Protein AF-A0A8H7ZK51-F1 (afdb_monomer_lite)

Secondary structure (DSSP, 8-state):
-------------------------TT-----HHHHHHHHHHHH---HHHHHHHHHHHHHHHHHHHHHHHHTPPPHHHHHHHHHHHHHHHHHHHHHHHHHHHHHHHHHHHHHHHHHHHHHHHHHHHHHHHHHHHHHHHHHHHHHHHHHHHHHHHHHHHHHHHHHHHHHHHHHHHHHHHHHHHHHHHHHHHHHHHHHHHHHHHHHHH-

Sequence (207 aa):
MNIIARHHPDLSFQKLPLFTPVRCISSITKFDTRKFVQTLEEKGGFDTKQAEAAVTVVNGAINDGIYSITNNLVTKETLSSIAYQQKVDFAKLKGELQTMDKSEFTTLKKEQEKLRTDLTNLKNRLKEEITKNQASVRLDLNLEKGRIREESSINELKIEDTFSRIDEEVANMQSQIKSVKTQVLQWLMGVSTGTLAVLLAVGRFLY

Radius of gyration: 69.4 Å; chains: 1; bounding box: 107×48×205 Å

Foldseek 3Di:
DDDDPPPDPDPPVPPPPDPPPDDPVPPLPPDDLVVQLVCCVPPVVDDSVRSNVVSVVVVVVSVVVVCVVVVPDDDPVNVVVVVVVVVVVVVVVVVVVVVVVVVVVVVVVVVVVVVVVVVVVVVVVVVVVVVVVVVVVVVVVVVVVVVVVVVVVVVVVVVVVVVVVVVVVVVVVVVVVVVVVVVVVVVVVVVVVVVVVVVVVVVVVVD

InterPro domains:
  IPR024461 Coiled-coil domain-containing protein 90-like [PF07798] (31-205)
  IPR024461 Coiled-coil domain-containing protein 90-like [PTHR14360] (30-205)

Structure (mmCIF, N/CA/C/O backbone):
data_AF-A0A8H7ZK51-F1
#
_entry.id   AF-A0A8H7ZK51-F1
#
loop_
_atom_site.group_PDB
_atom_site.id
_atom_site.type_symbol
_atom_site.label_atom_id
_atom_site.label_alt_id
_atom_site.label_comp_id
_atom_site.label_asym_id
_atom_site.label_entity_id
_atom_site.label_seq_id
_atom_site.pdbx_PDB_ins_code
_atom_site.Cartn_x
_atom_site.Cartn_y
_atom_site.Cartn_z
_atom_site.occupancy
_atom_site.B_iso_or_equiv
_atom_site.auth_seq_id
_atom_site.auth_comp_id
_atom_site.auth_asym_id
_atom_site.auth_atom_id
_atom_site.pdbx_PDB_model_num
ATOM 1 N N . MET A 1 1 ? -8.881 -20.873 8.798 1.00 40.12 1 MET A N 1
ATOM 2 C CA . MET A 1 1 ? -8.206 -20.507 10.061 1.00 40.12 1 MET A CA 1
ATOM 3 C C . MET A 1 1 ? -9.276 -20.504 11.135 1.00 40.12 1 MET A C 1
ATOM 5 O O . MET A 1 1 ? -10.180 -19.682 11.090 1.00 40.12 1 MET A O 1
ATOM 9 N N . ASN A 1 2 ? -9.280 -21.567 11.933 1.00 35.94 2 ASN A N 1
ATOM 10 C CA . ASN A 1 2 ? -10.397 -22.006 12.762 1.00 35.94 2 ASN A CA 1
ATOM 11 C C . ASN A 1 2 ? -10.462 -21.131 14.023 1.00 35.94 2 ASN A C 1
ATOM 13 O O . ASN A 1 2 ? -9.542 -21.185 14.839 1.00 35.94 2 ASN A O 1
ATOM 17 N N . ILE A 1 3 ? -11.494 -20.293 14.166 1.00 45.06 3 ILE A N 1
ATOM 18 C CA . ILE A 1 3 ? -11.710 -19.553 15.412 1.00 45.06 3 ILE A CA 1
ATOM 19 C C . ILE A 1 3 ? -12.322 -20.534 16.401 1.00 45.06 3 ILE A C 1
ATOM 21 O O . ILE A 1 3 ? -13.461 -20.970 16.262 1.00 45.06 3 ILE A O 1
ATOM 25 N N . ILE A 1 4 ? -11.496 -20.910 17.369 1.00 45.38 4 ILE A N 1
ATOM 26 C CA . ILE A 1 4 ? -11.828 -21.754 18.504 1.00 45.38 4 ILE A CA 1
ATOM 27 C C . ILE A 1 4 ? -13.038 -21.134 19.207 1.00 45.38 4 IL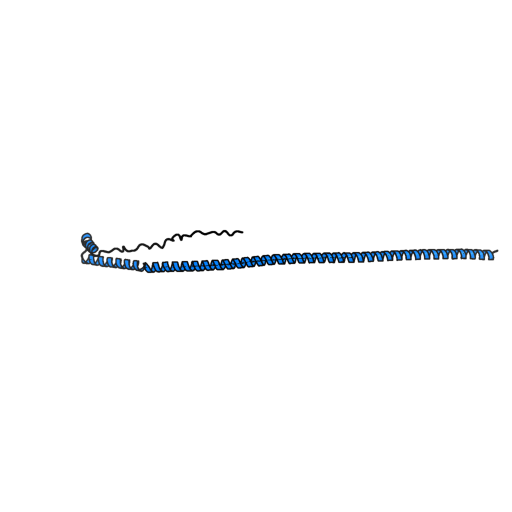E A C 1
ATOM 29 O O . ILE A 1 4 ? -12.931 -20.091 19.852 1.00 45.38 4 ILE A O 1
ATOM 33 N N . ALA A 1 5 ? -14.185 -21.800 19.090 1.00 48.03 5 ALA A N 1
ATOM 34 C CA . ALA A 1 5 ? -15.321 -21.624 19.974 1.00 48.03 5 ALA A CA 1
ATOM 35 C C . ALA A 1 5 ? -14.890 -22.053 21.384 1.00 48.03 5 ALA A C 1
ATOM 37 O O . ALA A 1 5 ? -15.051 -23.207 21.778 1.00 48.03 5 ALA A O 1
ATOM 38 N N . ARG A 1 6 ? -14.287 -21.136 22.151 1.00 42.06 6 ARG A N 1
ATOM 39 C CA . ARG A 1 6 ? -14.169 -21.319 23.597 1.00 42.06 6 ARG A CA 1
ATOM 40 C C . ARG A 1 6 ? -15.538 -21.067 24.198 1.00 42.06 6 ARG A C 1
ATOM 42 O O . ARG A 1 6 ? -15.929 -19.943 24.491 1.00 42.06 6 ARG A O 1
ATOM 49 N N . HIS A 1 7 ? -16.252 -22.171 24.338 1.00 42.72 7 HIS A N 1
ATOM 50 C CA . HIS A 1 7 ? -17.254 -22.385 25.359 1.00 42.72 7 HIS A CA 1
ATOM 51 C C . HIS A 1 7 ? -16.643 -21.957 26.704 1.00 42.72 7 HIS A C 1
ATOM 53 O O . HIS A 1 7 ? -15.785 -22.650 27.251 1.00 42.72 7 HIS A O 1
ATOM 59 N N . HIS A 1 8 ? -16.985 -20.758 27.177 1.00 45.75 8 HIS A N 1
ATOM 60 C CA . HIS A 1 8 ? -16.643 -20.348 28.531 1.00 45.75 8 HIS A CA 1
ATOM 61 C C . HIS A 1 8 ? -17.663 -21.004 29.468 1.00 45.75 8 HIS A C 1
ATOM 63 O O . HIS A 1 8 ? -18.860 -20.772 29.291 1.00 45.75 8 HIS A O 1
ATOM 69 N N . PRO A 1 9 ? -17.207 -21.857 30.401 1.00 44.06 9 PRO A N 1
ATOM 70 C CA . PRO A 1 9 ? -18.078 -22.555 31.329 1.00 44.06 9 PRO A CA 1
ATOM 71 C C . PRO A 1 9 ? -18.730 -21.542 32.263 1.00 44.06 9 PRO A C 1
ATOM 73 O O . PRO A 1 9 ? -18.176 -20.466 32.500 1.00 44.06 9 PRO A O 1
ATOM 76 N N . ASP A 1 10 ? -19.900 -21.910 32.779 1.00 42.53 10 ASP A N 1
ATOM 77 C CA . ASP A 1 10 ? -20.644 -21.199 33.806 1.00 42.53 10 ASP A CA 1
ATOM 78 C C . ASP A 1 10 ? -19.710 -20.544 34.831 1.00 42.53 10 ASP A C 1
ATOM 80 O O . ASP A 1 10 ? -19.196 -21.185 35.754 1.00 42.53 10 ASP A O 1
ATOM 84 N N . LEU A 1 11 ? -19.524 -19.227 34.683 1.00 44.44 11 LEU A N 1
ATOM 85 C CA . LEU A 1 11 ? -19.094 -18.341 35.756 1.00 44.44 11 LEU A CA 1
ATOM 86 C C . LEU A 1 11 ? -20.250 -18.306 36.751 1.00 44.44 11 LEU A C 1
ATOM 88 O O . LEU A 1 11 ? -21.033 -17.358 36.825 1.00 44.44 11 LEU A O 1
ATOM 92 N N . SER A 1 12 ? -20.368 -19.414 37.479 1.00 39.84 12 SER A N 1
ATOM 93 C CA . SER A 1 12 ? -20.961 -19.485 38.794 1.00 39.84 12 SER A CA 1
ATOM 94 C C . SER A 1 12 ? -20.442 -18.262 39.525 1.00 39.84 12 SER A C 1
ATOM 96 O O . SER A 1 12 ? -19.262 -18.166 39.857 1.00 39.84 12 SER A O 1
ATOM 98 N N . PHE A 1 13 ? -21.321 -17.265 39.649 1.00 46.78 13 PHE A N 1
ATOM 99 C CA . PHE A 1 13 ? -21.094 -16.080 40.447 1.00 46.78 13 PHE A CA 1
ATOM 100 C C . PHE A 1 13 ? -20.769 -16.594 41.839 1.00 46.78 13 PHE A C 1
ATOM 102 O O . PHE A 1 13 ? -21.664 -16.917 42.624 1.00 46.78 13 PHE A O 1
ATOM 109 N N . GLN A 1 14 ? -19.473 -16.750 42.103 1.00 46.34 14 GLN A N 1
ATOM 110 C CA . GLN A 1 14 ? -18.946 -16.985 43.421 1.00 46.34 14 GLN A CA 1
ATOM 111 C C . GLN A 1 14 ? -19.553 -15.873 44.243 1.00 46.34 14 GLN A C 1
ATOM 113 O O . GLN A 1 14 ? -19.324 -14.701 43.945 1.00 46.34 14 GLN A O 1
ATOM 118 N N . LYS A 1 15 ? -20.467 -16.262 45.139 1.00 46.09 15 LYS A N 1
ATOM 119 C CA . LYS A 1 15 ? -21.254 -15.352 45.956 1.00 46.09 15 LYS A CA 1
ATOM 120 C C . LYS A 1 15 ? -20.255 -14.399 46.598 1.00 46.09 15 LYS A C 1
ATOM 122 O O . LYS A 1 15 ? -19.594 -14.775 47.563 1.00 46.09 15 LYS A O 1
ATOM 127 N N . LEU A 1 16 ? -20.107 -13.206 46.015 1.00 42.88 16 LEU A N 1
ATOM 128 C CA . LEU A 1 16 ? -19.402 -12.100 46.641 1.00 42.88 16 LEU A CA 1
ATOM 129 C C . LEU A 1 16 ? -20.016 -12.027 48.037 1.00 42.88 16 LEU A C 1
ATOM 131 O O . LEU A 1 16 ? -21.250 -12.114 48.109 1.00 42.88 16 LEU A O 1
ATOM 135 N N . PRO A 1 17 ? -19.222 -11.984 49.120 1.00 44.62 17 PRO A N 1
ATOM 136 C CA . PRO A 1 17 ? -19.774 -12.032 50.460 1.00 44.62 17 PRO A CA 1
ATOM 137 C C . PRO A 1 17 ? -20.791 -10.903 50.551 1.00 44.62 17 PRO A C 1
ATOM 139 O O . PRO A 1 17 ? -20.442 -9.724 50.498 1.00 44.62 17 PRO A O 1
ATOM 142 N N . LEU A 1 18 ? -22.070 -11.289 50.566 1.00 50.81 18 LEU A N 1
ATOM 143 C CA . LEU A 1 18 ? -23.167 -10.366 50.752 1.00 50.81 18 LEU A CA 1
ATOM 144 C C . LEU A 1 18 ? -22.837 -9.686 52.066 1.00 50.81 18 LEU A C 1
ATOM 146 O O . LEU A 1 18 ? -22.650 -10.395 53.055 1.00 50.81 18 LEU A O 1
ATOM 150 N N . PHE A 1 19 ? -22.684 -8.365 52.016 1.00 50.50 19 PHE A N 1
ATOM 151 C CA . PHE A 1 19 ? -22.398 -7.491 53.142 1.00 50.50 19 PHE A CA 1
ATOM 152 C C . PHE A 1 19 ? -23.035 -8.076 54.405 1.00 50.50 19 PHE A C 1
ATOM 154 O O . PHE A 1 19 ? -24.259 -8.063 54.557 1.00 50.50 19 PHE A O 1
ATOM 161 N N . THR A 1 20 ? -22.224 -8.742 55.232 1.00 43.88 20 THR A N 1
ATOM 162 C CA . THR A 1 20 ? -22.751 -9.471 56.382 1.00 43.88 20 THR A CA 1
ATOM 163 C C . THR A 1 20 ? -23.369 -8.421 57.285 1.00 43.88 20 THR A C 1
ATOM 165 O O . THR A 1 20 ? -22.658 -7.470 57.623 1.00 43.88 20 THR A O 1
ATOM 168 N N . PRO A 1 21 ? -24.656 -8.530 57.657 1.00 49.03 21 PRO A N 1
ATOM 169 C CA . PRO A 1 21 ? -25.260 -7.542 58.528 1.00 49.03 21 PRO A CA 1
ATOM 170 C C . PRO A 1 21 ? -24.431 -7.499 59.809 1.00 49.03 21 PRO A C 1
ATOM 172 O O . PRO A 1 21 ? -24.311 -8.498 60.522 1.00 49.03 21 PRO A O 1
ATOM 175 N N . VAL A 1 22 ? -23.807 -6.345 60.054 1.00 49.78 22 VAL A N 1
ATOM 176 C CA . VAL A 1 22 ? -23.143 -6.047 61.319 1.00 49.78 22 VAL A CA 1
ATOM 177 C C . VAL A 1 22 ? -24.162 -6.348 62.416 1.00 49.78 22 VAL A C 1
ATOM 179 O O . VAL A 1 22 ? -25.332 -5.980 62.306 1.00 49.78 22 VAL A O 1
ATOM 182 N N . ARG A 1 23 ? -23.721 -7.142 63.396 1.00 48.19 23 ARG A N 1
ATOM 183 C CA . ARG A 1 23 ? -24.521 -7.761 64.463 1.00 48.19 23 ARG A CA 1
ATOM 184 C C . ARG A 1 23 ? -25.675 -6.859 64.907 1.00 48.19 23 ARG A C 1
ATOM 186 O O . ARG A 1 23 ? -25.458 -5.705 65.263 1.00 48.19 23 ARG A O 1
ATOM 193 N N . CYS A 1 24 ? -26.890 -7.410 64.938 1.00 47.00 24 CYS A N 1
ATOM 194 C CA . CYS A 1 24 ? -28.026 -6.742 65.563 1.00 47.00 24 CYS A CA 1
ATOM 195 C C . CYS A 1 24 ? -27.671 -6.392 67.012 1.00 47.00 24 CYS A C 1
ATOM 197 O O . CYS A 1 24 ? -27.371 -7.273 67.817 1.00 47.00 24 CYS A O 1
ATOM 199 N N . ILE A 1 25 ? -27.789 -5.110 67.350 1.00 53.53 25 ILE A N 1
ATOM 200 C CA . ILE A 1 25 ? -27.741 -4.576 68.715 1.00 53.53 25 ILE A CA 1
ATOM 201 C C . ILE A 1 25 ? -29.058 -4.929 69.449 1.00 53.53 25 ILE A C 1
ATOM 203 O O . ILE A 1 25 ? -29.650 -4.157 70.187 1.00 53.53 25 ILE A O 1
ATOM 207 N N . SER A 1 26 ? -29.572 -6.145 69.262 1.00 52.16 26 SER A N 1
ATOM 208 C CA . SER A 1 26 ? -30.748 -6.647 69.984 1.00 52.16 26 SER A CA 1
ATOM 209 C C . SER A 1 26 ? -30.444 -6.965 71.455 1.00 52.16 26 SER A C 1
ATOM 211 O O . SER A 1 26 ? -31.319 -7.422 72.180 1.00 52.16 26 SER A O 1
ATOM 213 N N . SER A 1 27 ? -29.209 -6.710 71.898 1.00 52.72 27 SER A N 1
ATOM 214 C CA . SER A 1 27 ? -28.760 -6.788 73.287 1.00 52.72 27 SER A CA 1
ATOM 215 C C . SER A 1 27 ? -28.369 -5.408 73.833 1.00 52.72 27 SER A C 1
ATOM 217 O O . SER A 1 27 ? -27.449 -5.309 74.645 1.00 52.72 27 SER A O 1
ATOM 219 N N . ILE A 1 28 ? -29.032 -4.324 73.411 1.00 57.72 28 ILE A N 1
ATOM 220 C CA . ILE A 1 28 ? -29.055 -3.132 74.265 1.00 57.72 28 ILE A CA 1
ATOM 221 C C . ILE A 1 28 ? -29.760 -3.555 75.555 1.00 57.72 28 ILE A C 1
ATOM 223 O O . ILE A 1 28 ? -30.922 -3.958 75.587 1.00 57.72 28 ILE A O 1
ATOM 227 N N . THR A 1 29 ? -28.935 -3.645 76.582 1.00 59.31 29 THR A N 1
ATOM 228 C CA . THR A 1 29 ? -29.172 -4.265 77.873 1.00 59.31 29 THR A CA 1
ATOM 229 C C . THR A 1 29 ? -30.461 -3.740 78.492 1.00 59.31 29 THR A C 1
ATOM 231 O O . THR A 1 29 ? -30.586 -2.536 78.702 1.00 59.31 29 THR A O 1
ATOM 234 N N . LYS A 1 30 ? -31.408 -4.627 78.823 1.00 65.94 30 LYS A N 1
ATOM 235 C CA . LYS A 1 30 ? -32.529 -4.275 79.705 1.00 65.94 30 LYS A CA 1
ATOM 236 C C . LYS A 1 30 ? -31.943 -3.836 81.048 1.00 65.94 30 LYS A C 1
ATOM 238 O O . LYS A 1 30 ? -31.527 -4.681 81.838 1.00 65.94 30 LYS A O 1
ATOM 243 N N . PHE A 1 31 ? -31.851 -2.528 81.266 1.00 79.06 31 PHE A N 1
ATOM 244 C CA . PHE A 1 31 ? -31.351 -1.960 82.509 1.00 79.06 31 PHE A CA 1
ATOM 245 C C . PHE A 1 31 ? -32.449 -2.066 83.572 1.00 79.06 31 PHE A C 1
ATOM 247 O O . PHE A 1 31 ? -33.503 -1.445 83.455 1.00 79.06 31 PHE A O 1
ATOM 254 N N . ASP A 1 32 ? -32.235 -2.914 84.578 1.00 82.12 32 ASP A N 1
ATOM 255 C CA . ASP A 1 32 ? -33.187 -3.127 85.671 1.00 82.12 32 ASP A CA 1
ATOM 256 C C . ASP A 1 32 ? -32.973 -2.061 86.754 1.00 82.12 32 ASP A C 1
ATOM 258 O O . ASP A 1 32 ? -32.172 -2.222 87.679 1.00 82.12 32 ASP A O 1
ATOM 262 N N . THR A 1 33 ? -33.707 -0.957 86.611 1.00 84.12 33 THR A N 1
ATOM 263 C CA . THR A 1 33 ? -33.742 0.192 87.527 1.00 84.12 33 THR A CA 1
ATOM 264 C C . THR A 1 33 ? -33.958 -0.241 88.981 1.00 84.12 33 THR A C 1
ATOM 266 O O . THR A 1 33 ? -33.329 0.307 89.881 1.00 84.12 33 THR A O 1
ATOM 269 N N . ARG A 1 34 ? -34.796 -1.259 89.229 1.00 82.94 34 ARG A N 1
ATOM 270 C CA . ARG A 1 34 ? -35.183 -1.669 90.587 1.00 82.94 34 ARG A CA 1
ATOM 271 C C . ARG A 1 34 ? -34.085 -2.467 91.279 1.00 82.94 34 ARG A C 1
ATOM 273 O O . ARG A 1 34 ? -33.778 -2.208 92.439 1.00 82.94 34 ARG A O 1
ATOM 280 N N . LYS A 1 35 ? -33.456 -3.405 90.565 1.00 83.19 35 LYS A N 1
ATOM 281 C CA . LYS A 1 35 ? -32.287 -4.130 91.094 1.00 83.19 35 LYS A CA 1
ATOM 282 C C . LYS A 1 35 ? -31.096 -3.205 91.330 1.00 83.19 35 LYS A C 1
ATOM 284 O O . LYS A 1 35 ? -30.313 -3.447 92.247 1.00 83.19 35 LYS A O 1
ATOM 289 N N . PHE A 1 36 ? -30.960 -2.157 90.519 1.00 84.31 36 PHE A N 1
ATOM 290 C CA . PHE A 1 36 ? -29.891 -1.177 90.674 1.00 84.31 36 PHE A CA 1
ATOM 291 C C . PHE A 1 36 ? -30.068 -0.325 91.944 1.00 84.31 36 PHE A C 1
ATOM 293 O O . PHE A 1 36 ? -29.109 -0.200 92.702 1.00 84.31 36 PHE A O 1
ATOM 300 N N . VAL A 1 37 ? -31.292 0.147 92.241 1.00 85.44 37 VAL A N 1
ATOM 301 C CA . VAL A 1 37 ? -31.623 0.824 93.518 1.00 85.44 37 VAL A CA 1
ATOM 302 C C . VAL A 1 37 ? -31.306 -0.080 94.710 1.00 85.44 37 VAL A C 1
ATOM 304 O O . VAL A 1 37 ? -30.521 0.300 95.572 1.00 85.44 37 VAL A O 1
ATOM 307 N N . GLN A 1 38 ? -31.830 -1.310 94.706 1.00 83.88 38 GLN A N 1
ATOM 308 C CA . GLN A 1 38 ? -31.645 -2.258 95.809 1.00 83.88 38 GLN A CA 1
ATOM 309 C C . GLN A 1 38 ? -30.160 -2.552 96.079 1.00 83.88 38 GLN A C 1
ATOM 311 O O . GLN A 1 38 ? -29.728 -2.647 97.223 1.00 83.88 38 GLN A O 1
ATOM 316 N N . THR A 1 39 ? -29.347 -2.646 95.023 1.00 84.69 39 THR A N 1
ATOM 317 C CA . THR A 1 39 ? -27.903 -2.881 95.162 1.00 84.69 39 THR A CA 1
ATOM 318 C C . THR A 1 39 ? -27.175 -1.672 95.762 1.00 84.69 39 THR A C 1
ATOM 320 O O . THR A 1 39 ? -26.230 -1.856 96.530 1.00 84.69 39 THR A O 1
ATOM 323 N N . LEU A 1 40 ? -27.593 -0.447 95.429 1.00 84.25 40 LEU A N 1
ATOM 324 C CA . LEU A 1 40 ? -27.018 0.784 95.983 1.00 84.25 40 LEU A CA 1
ATOM 325 C C . LEU A 1 40 ? -27.371 0.954 97.466 1.00 84.25 40 LEU A C 1
ATOM 327 O O . LEU A 1 40 ? -26.501 1.319 98.254 1.00 84.25 40 LEU A O 1
ATOM 331 N N . GLU A 1 41 ? -28.600 0.624 97.853 1.00 84.31 41 GLU A N 1
ATOM 332 C CA . GLU A 1 41 ? -29.043 0.654 99.251 1.00 84.31 41 GLU A CA 1
ATOM 333 C C . GLU A 1 41 ? -28.333 -0.425 100.088 1.00 84.31 41 GLU A C 1
ATOM 335 O O . GLU A 1 41 ? -27.716 -0.115 101.106 1.00 84.31 41 GLU A O 1
ATOM 340 N N . GLU A 1 42 ? -28.339 -1.686 99.633 1.00 83.62 42 GLU A N 1
ATOM 341 C CA . GLU A 1 42 ? -27.809 -2.822 100.405 1.00 83.62 42 GLU A CA 1
ATOM 342 C C . GLU A 1 42 ? -26.276 -2.852 100.486 1.00 83.62 42 GLU A C 1
ATOM 344 O O . GLU A 1 42 ? -25.719 -3.212 101.522 1.00 83.62 42 GLU A O 1
ATOM 349 N N . LYS A 1 43 ? -25.572 -2.520 99.394 1.00 79.44 43 LYS A N 1
ATOM 350 C CA . LYS A 1 43 ? -24.101 -2.641 99.326 1.00 79.44 43 LYS A CA 1
ATOM 351 C C . LYS A 1 43 ? -23.367 -1.312 99.416 1.00 79.44 43 LYS A C 1
ATOM 353 O O . LYS A 1 43 ? -22.190 -1.303 99.766 1.00 79.44 43 LYS A O 1
ATOM 358 N N . GLY A 1 44 ? -24.023 -0.218 99.043 1.00 76.56 44 GLY A N 1
ATOM 359 C CA . GLY A 1 44 ? -23.416 1.110 98.995 1.00 76.56 44 GLY A CA 1
ATOM 360 C C . GLY A 1 44 ? -23.773 2.003 100.182 1.00 76.56 44 GLY A C 1
ATOM 361 O O . GLY A 1 44 ? -23.132 3.036 100.348 1.00 76.56 44 GLY A O 1
ATOM 362 N N . GLY A 1 45 ? -24.761 1.623 101.003 1.00 77.94 45 GLY A N 1
ATOM 363 C CA . GLY A 1 45 ? -25.202 2.415 102.157 1.00 77.94 45 GLY A CA 1
ATOM 364 C C . GLY A 1 45 ? -25.836 3.757 101.778 1.00 77.94 45 GLY A C 1
ATOM 365 O O . GLY A 1 45 ? -25.837 4.680 102.591 1.00 77.94 45 GLY A O 1
ATOM 366 N N . PHE A 1 46 ? -26.326 3.887 100.541 1.00 81.38 46 PHE A N 1
ATOM 367 C CA . PHE A 1 46 ? -26.977 5.100 100.050 1.00 81.38 46 PHE A CA 1
ATOM 368 C C . PHE A 1 46 ? -28.401 5.214 100.600 1.00 81.38 46 PHE A C 1
ATOM 370 O O . PHE A 1 46 ? -29.114 4.217 100.696 1.00 81.38 46 PHE A O 1
ATOM 377 N N . ASP A 1 47 ? -28.828 6.441 100.908 1.00 84.00 47 ASP A N 1
ATOM 378 C CA . ASP A 1 47 ? -30.229 6.726 101.235 1.00 84.00 47 ASP A CA 1
ATOM 379 C C . ASP A 1 47 ? -31.123 6.504 100.004 1.00 84.00 47 ASP A C 1
ATOM 381 O O . ASP A 1 47 ? -30.693 6.742 98.870 1.00 84.00 47 ASP A O 1
ATOM 385 N N . THR A 1 48 ? -32.381 6.107 100.208 1.00 82.38 48 THR A N 1
ATOM 386 C CA . THR A 1 48 ? -33.309 5.749 99.119 1.00 82.38 48 THR A CA 1
ATOM 387 C C . THR A 1 48 ? -33.436 6.864 98.081 1.00 82.38 48 THR A C 1
ATOM 389 O O . THR A 1 48 ? -33.389 6.615 96.877 1.00 82.38 48 THR A O 1
ATOM 392 N N . LYS A 1 49 ? -33.460 8.129 98.524 1.00 83.94 49 LYS A N 1
ATOM 393 C CA . LYS A 1 49 ? -33.509 9.290 97.621 1.00 83.94 49 LYS A CA 1
ATOM 394 C C . LYS A 1 49 ? -32.232 9.464 96.795 1.00 83.94 49 LYS A C 1
ATOM 396 O O . LYS A 1 49 ? -32.292 9.907 95.650 1.00 83.94 49 LYS A O 1
ATOM 401 N N . GLN A 1 50 ? -31.073 9.136 97.365 1.00 84.75 50 GLN A N 1
ATOM 402 C CA . GLN A 1 50 ? -29.782 9.222 96.677 1.00 84.75 50 GLN A CA 1
ATOM 403 C C . GLN A 1 50 ? -29.620 8.086 95.664 1.00 84.75 50 GLN A C 1
ATOM 405 O O . GLN A 1 50 ? -29.146 8.325 94.552 1.00 84.75 50 GLN A O 1
ATOM 410 N N . ALA A 1 51 ? -30.060 6.876 96.020 1.00 85.06 51 ALA A N 1
ATOM 411 C CA . ALA A 1 51 ? -30.078 5.732 95.118 1.00 85.06 51 ALA A CA 1
ATOM 412 C C . ALA A 1 51 ? -30.990 6.005 93.910 1.00 85.06 51 ALA A C 1
ATOM 414 O O . ALA A 1 51 ? -30.535 5.893 92.774 1.00 85.06 51 ALA A O 1
ATOM 415 N N . GLU A 1 52 ? -32.227 6.467 94.129 1.00 84.56 52 GLU A N 1
ATOM 416 C CA . GLU A 1 52 ? -33.163 6.838 93.054 1.00 84.56 52 GLU A CA 1
ATOM 417 C C . GLU A 1 52 ? -32.611 7.932 92.122 1.00 84.56 52 GLU A C 1
ATOM 419 O O . GLU A 1 52 ? -32.720 7.825 90.893 1.00 84.56 52 GLU A O 1
ATOM 424 N N . ALA A 1 53 ? -31.965 8.962 92.679 1.00 86.62 53 ALA A N 1
ATOM 425 C CA . ALA A 1 53 ? -31.343 10.025 91.892 1.00 86.62 53 ALA A CA 1
ATOM 426 C C . ALA A 1 53 ? -30.195 9.495 91.013 1.00 86.62 53 ALA A C 1
ATOM 428 O O . ALA A 1 53 ? -30.132 9.806 89.820 1.00 86.62 53 ALA A O 1
ATOM 429 N N . ALA A 1 54 ? -29.321 8.646 91.564 1.00 85.19 54 ALA A N 1
ATOM 430 C CA . ALA A 1 54 ? -28.225 8.032 90.816 1.00 85.19 54 ALA A CA 1
ATOM 431 C C . ALA A 1 54 ? -28.739 7.136 89.680 1.00 85.19 54 ALA A C 1
ATOM 433 O O . ALA A 1 54 ? -28.233 7.196 88.557 1.00 85.19 54 ALA A O 1
ATOM 434 N N . VAL A 1 55 ? -29.787 6.347 89.937 1.00 89.12 55 VAL A N 1
ATOM 435 C CA . VAL A 1 55 ? -30.403 5.495 88.911 1.00 89.12 55 VAL A CA 1
ATOM 436 C C . VAL A 1 55 ? -31.007 6.335 87.787 1.00 89.12 55 VAL A C 1
ATOM 438 O O . VAL A 1 55 ? -30.883 5.971 86.620 1.00 89.12 55 VAL A O 1
ATOM 441 N N . THR A 1 56 ? -31.621 7.472 88.116 1.00 86.44 56 THR A N 1
ATOM 442 C CA . THR A 1 56 ? -32.225 8.376 87.129 1.00 86.44 56 THR A CA 1
ATOM 443 C C . THR A 1 56 ? -31.176 8.950 86.176 1.00 86.44 56 THR A C 1
ATOM 445 O O . THR A 1 56 ? -31.373 8.925 84.961 1.00 86.44 56 THR A O 1
ATOM 448 N N . VAL A 1 57 ? -30.029 9.393 86.703 1.00 88.31 57 VAL A N 1
ATOM 449 C CA . VAL A 1 57 ? -28.914 9.917 85.892 1.00 88.31 57 VAL A CA 1
ATOM 450 C C . VAL A 1 57 ? -28.319 8.830 84.995 1.00 88.31 57 VAL A C 1
ATOM 452 O O . VAL A 1 57 ? -28.110 9.058 83.804 1.00 88.31 57 VAL A O 1
ATOM 455 N N . VAL A 1 58 ? -28.089 7.631 85.537 1.00 86.81 58 VAL A N 1
ATOM 456 C CA . VAL A 1 58 ? -27.542 6.499 84.771 1.00 86.81 58 VAL A CA 1
ATOM 457 C C . VAL A 1 58 ? -28.515 6.046 83.682 1.00 86.81 58 VAL A C 1
ATOM 459 O O . VAL A 1 58 ? -28.098 5.813 82.550 1.00 86.81 58 VAL A O 1
ATOM 462 N N . ASN A 1 59 ? -29.811 5.969 83.985 1.00 86.75 59 ASN A N 1
ATOM 463 C CA . ASN A 1 59 ? -30.832 5.630 82.999 1.00 86.75 59 ASN A CA 1
ATOM 464 C C . ASN A 1 59 ? -30.906 6.686 81.882 1.00 86.75 59 ASN A C 1
ATOM 466 O O . ASN A 1 59 ? -31.020 6.328 80.714 1.00 86.75 59 ASN A O 1
ATOM 470 N N . GLY A 1 60 ? -30.778 7.976 82.216 1.00 86.62 60 GLY A N 1
ATOM 471 C CA . GLY A 1 60 ? -30.660 9.056 81.231 1.00 86.62 60 GLY A CA 1
ATOM 472 C C . GLY A 1 60 ? -29.458 8.869 80.301 1.00 86.62 60 GLY A C 1
ATOM 473 O O . GLY A 1 60 ? -29.630 8.779 79.090 1.00 86.62 60 GLY A O 1
ATOM 474 N N . ALA A 1 61 ? -28.259 8.685 80.863 1.00 87.56 61 ALA A N 1
ATOM 475 C CA . ALA A 1 61 ? -27.032 8.486 80.086 1.00 87.56 61 ALA A CA 1
ATOM 476 C C . ALA A 1 61 ? -27.069 7.221 79.203 1.00 87.56 61 ALA A C 1
ATOM 478 O O . ALA A 1 61 ? -26.565 7.229 78.078 1.00 87.56 61 ALA A O 1
ATOM 479 N N . ILE A 1 62 ? -27.683 6.134 79.688 1.00 85.81 62 ILE A N 1
ATOM 480 C CA . ILE A 1 62 ? -27.893 4.910 78.902 1.00 85.81 62 ILE A CA 1
ATOM 481 C C . ILE A 1 62 ? -28.844 5.185 77.735 1.00 85.81 62 ILE A C 1
ATOM 483 O O . ILE A 1 62 ? -28.530 4.809 76.607 1.00 85.81 62 ILE A O 1
ATOM 487 N N . ASN A 1 63 ? -29.974 5.852 77.972 1.00 85.12 63 ASN A N 1
ATOM 488 C CA . ASN A 1 63 ? -30.937 6.169 76.916 1.00 85.12 63 ASN A CA 1
ATOM 489 C C . ASN A 1 63 ? -30.347 7.118 75.861 1.00 85.12 63 ASN A C 1
ATOM 491 O O . ASN A 1 63 ? -30.541 6.880 74.668 1.00 85.12 63 ASN A O 1
ATOM 495 N N . ASP A 1 64 ? -29.551 8.109 76.270 1.00 85.94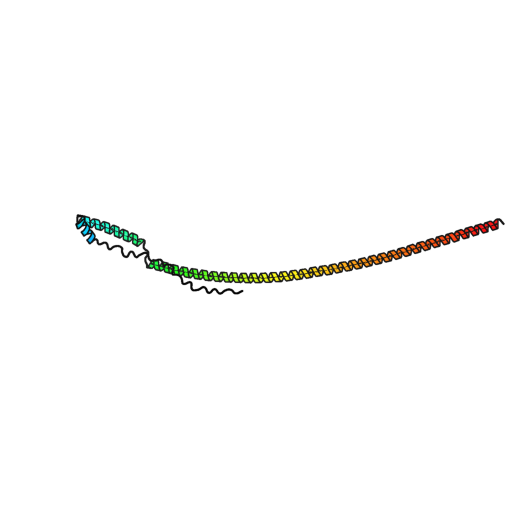 64 ASP A N 1
ATOM 496 C CA . ASP A 1 64 ? -28.829 8.999 75.352 1.00 85.94 64 ASP A CA 1
ATOM 497 C C . ASP A 1 64 ? -27.803 8.227 74.505 1.00 85.94 64 ASP A C 1
ATOM 499 O O . ASP A 1 64 ? -27.704 8.424 73.290 1.00 85.94 64 ASP A O 1
ATOM 503 N N . GLY A 1 65 ? -27.077 7.283 75.116 1.00 82.81 65 GLY A N 1
ATOM 504 C CA . GLY A 1 65 ? -26.155 6.389 74.412 1.00 82.81 65 GLY A CA 1
ATOM 505 C C . GLY A 1 65 ? -26.862 5.470 73.410 1.00 82.81 65 GLY A C 1
ATOM 506 O O . GLY A 1 65 ? -26.413 5.328 72.272 1.00 82.81 65 GLY A O 1
ATOM 507 N N . ILE A 1 66 ? -28.001 4.886 73.797 1.00 82.00 66 ILE A N 1
ATOM 508 C CA . ILE A 1 66 ? -28.852 4.063 72.924 1.00 82.00 66 ILE A CA 1
ATOM 509 C C . ILE A 1 66 ? -29.350 4.884 71.736 1.00 82.00 66 ILE A C 1
ATOM 511 O O . ILE A 1 66 ? -29.284 4.409 70.598 1.00 82.00 66 ILE A O 1
ATOM 515 N N . TYR A 1 67 ? -29.825 6.106 71.982 1.00 81.94 67 TYR A N 1
ATOM 516 C CA . TYR A 1 67 ? -30.313 6.994 70.935 1.00 81.94 67 TYR A CA 1
ATOM 517 C C . TYR A 1 67 ? -29.186 7.373 69.971 1.00 81.94 67 TYR A C 1
ATOM 519 O O . TYR A 1 67 ? -29.343 7.209 68.766 1.00 81.94 67 TYR A O 1
ATOM 527 N N . SER A 1 68 ? -28.014 7.760 70.484 1.00 83.19 68 SER A N 1
ATOM 528 C CA . SER A 1 68 ? -26.830 8.093 69.678 1.00 83.19 68 SER A CA 1
ATOM 529 C C . SER A 1 68 ? -26.362 6.931 68.789 1.00 83.19 68 SER A C 1
ATOM 531 O O . SER A 1 68 ? -26.082 7.118 67.602 1.00 83.19 68 SER A O 1
ATOM 533 N N . ILE A 1 69 ? -26.341 5.704 69.322 1.00 78.62 69 ILE A N 1
ATOM 534 C CA . ILE A 1 69 ? -25.990 4.507 68.545 1.00 78.62 69 ILE A CA 1
ATOM 535 C C . ILE A 1 69 ? -27.060 4.230 67.489 1.00 78.62 69 ILE A C 1
ATOM 537 O O . ILE A 1 69 ? -26.729 4.031 66.324 1.00 78.62 69 ILE A O 1
ATOM 541 N N . THR A 1 70 ? -28.338 4.255 67.873 1.00 77.75 70 THR A N 1
ATOM 542 C CA . THR A 1 70 ? -29.457 3.942 66.972 1.00 77.75 70 THR A CA 1
ATOM 543 C C . THR A 1 70 ? -29.588 4.959 65.840 1.00 77.75 70 THR A C 1
ATOM 545 O O . THR A 1 70 ? -29.902 4.570 64.720 1.00 77.75 70 THR A O 1
ATOM 548 N N . ASN A 1 71 ? -29.266 6.231 66.084 1.00 77.19 71 ASN A N 1
ATOM 549 C CA . ASN A 1 71 ? -29.311 7.289 65.072 1.00 77.19 71 ASN A CA 1
ATOM 550 C C . ASN A 1 71 ? -28.274 7.094 63.948 1.00 77.19 71 ASN A C 1
ATOM 552 O O . ASN A 1 71 ? -28.444 7.613 62.850 1.00 77.19 71 ASN A O 1
ATOM 556 N N . ASN A 1 72 ? -27.212 6.322 64.207 1.00 73.81 72 ASN A N 1
ATOM 557 C CA . ASN A 1 72 ? -26.207 5.940 63.211 1.00 73.81 72 ASN A CA 1
ATOM 558 C C . ASN A 1 72 ? -26.494 4.572 62.561 1.00 73.81 72 ASN A C 1
ATOM 560 O O . ASN A 1 72 ? -25.740 4.132 61.690 1.00 73.81 72 ASN A O 1
ATOM 564 N N . LEU A 1 73 ? -27.561 3.875 62.972 1.00 76.50 73 LEU A N 1
ATOM 565 C CA . LEU A 1 73 ? -27.946 2.595 62.386 1.00 76.50 73 LEU A CA 1
ATOM 566 C C . LEU A 1 73 ? -28.878 2.800 61.194 1.00 76.50 73 LEU A C 1
ATOM 568 O O . LEU A 1 73 ? -29.896 3.481 61.255 1.00 76.50 73 LEU A O 1
ATOM 572 N N . VAL A 1 74 ? -28.547 2.114 60.110 1.00 74.44 74 VAL A N 1
ATOM 573 C CA . VAL A 1 74 ? -29.401 1.970 58.933 1.00 74.44 74 VAL A CA 1
ATOM 574 C C . VAL A 1 74 ? -30.421 0.862 59.194 1.00 74.44 74 VAL A C 1
ATOM 576 O O . VAL A 1 74 ? -30.080 -0.219 59.686 1.00 74.44 74 VAL A O 1
ATOM 579 N N . THR A 1 75 ? -31.689 1.116 58.864 1.00 79.19 75 THR A N 1
ATOM 580 C CA . THR A 1 75 ? -32.744 0.105 58.994 1.00 79.19 75 THR A CA 1
ATOM 581 C C . THR A 1 75 ? -32.486 -1.056 58.030 1.00 79.19 75 THR A C 1
ATOM 583 O O . THR A 1 75 ? -31.950 -0.889 56.935 1.00 79.19 75 THR A O 1
ATOM 586 N N . LYS A 1 76 ? -32.898 -2.275 58.396 1.00 80.50 76 LYS A N 1
ATOM 587 C CA . LYS A 1 76 ? -32.745 -3.437 57.498 1.00 80.50 76 LYS A CA 1
ATOM 588 C C . LYS A 1 76 ? -33.436 -3.235 56.146 1.00 80.50 76 LYS A C 1
ATOM 590 O O . LYS A 1 76 ? -32.960 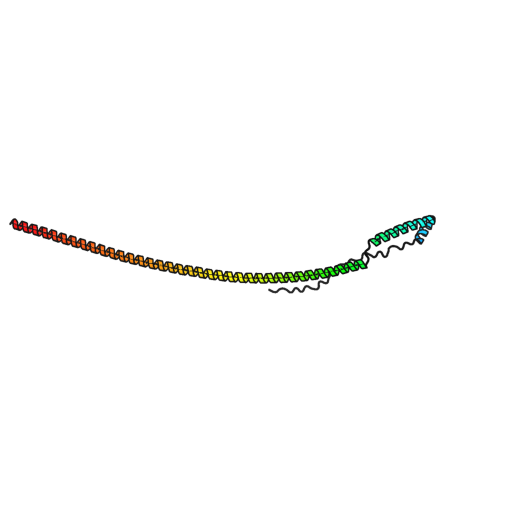-3.749 55.136 1.00 80.50 76 LYS A O 1
ATOM 595 N N . GLU A 1 77 ? -34.535 -2.490 56.132 1.00 82.94 77 GLU A N 1
ATOM 596 C CA . GLU A 1 77 ? -35.282 -2.140 54.927 1.00 82.94 77 GLU A CA 1
ATOM 597 C C . GLU A 1 77 ? -34.471 -1.237 53.990 1.00 82.94 77 GLU A C 1
ATOM 599 O O . GLU A 1 77 ? -34.300 -1.574 52.821 1.00 82.94 77 GLU A O 1
ATOM 604 N N . THR A 1 78 ? -33.889 -0.151 54.510 1.00 81.19 78 THR A N 1
ATOM 605 C CA . THR A 1 78 ? -33.055 0.770 53.716 1.00 81.19 78 THR A CA 1
ATOM 606 C C . THR A 1 78 ? -31.807 0.074 53.174 1.00 81.19 78 THR A C 1
ATOM 608 O O . THR A 1 78 ? -31.504 0.209 51.988 1.00 81.19 78 THR A O 1
ATOM 611 N N . LEU A 1 79 ? -31.147 -0.769 53.977 1.00 83.81 79 LEU A N 1
ATOM 612 C CA . LEU A 1 79 ? -30.035 -1.599 53.504 1.00 83.81 79 LEU A CA 1
ATOM 613 C C . LEU A 1 79 ? -30.462 -2.544 52.367 1.00 83.81 79 LEU A C 1
ATOM 615 O O . LEU A 1 79 ? -29.760 -2.671 51.365 1.00 83.81 79 LEU A O 1
ATOM 619 N N . SER A 1 80 ? -31.619 -3.196 52.510 1.00 85.00 80 SER A N 1
ATOM 620 C CA . SER A 1 80 ? -32.142 -4.126 51.501 1.00 85.00 80 SER A CA 1
ATOM 621 C C . SER A 1 80 ? -32.518 -3.408 50.204 1.00 85.00 80 SER A C 1
ATOM 623 O O . SER A 1 80 ? -32.223 -3.914 49.122 1.00 85.00 80 SER A O 1
ATOM 625 N N . SER A 1 81 ? -33.108 -2.214 50.303 1.00 88.69 81 SER A N 1
ATOM 626 C CA . SER A 1 81 ? -33.451 -1.376 49.152 1.00 88.69 81 SER A CA 1
ATOM 627 C C . SER A 1 81 ? -32.205 -0.912 48.397 1.00 88.69 81 SER A C 1
ATOM 629 O O . SER A 1 81 ? -32.155 -1.028 47.175 1.00 88.69 81 SER A O 1
ATOM 631 N N . ILE A 1 82 ? -31.171 -0.443 49.105 1.00 88.06 82 ILE A N 1
ATOM 632 C CA . ILE A 1 82 ? -29.896 -0.029 48.494 1.00 88.06 82 ILE A CA 1
ATOM 633 C C . ILE A 1 82 ? -29.227 -1.219 47.798 1.00 88.06 82 ILE A C 1
ATOM 635 O O . ILE A 1 82 ? -28.793 -1.107 46.652 1.00 88.06 82 ILE A O 1
ATOM 639 N N . ALA A 1 83 ? -29.195 -2.385 48.451 1.00 88.69 83 ALA A N 1
ATOM 640 C CA . ALA A 1 83 ? -28.634 -3.597 47.862 1.00 88.69 83 ALA A CA 1
ATOM 641 C C . ALA A 1 83 ? -29.414 -4.060 46.617 1.00 88.69 83 ALA A C 1
ATOM 643 O O . ALA A 1 83 ? -28.817 -4.576 45.671 1.00 88.69 83 ALA A O 1
ATOM 644 N N . TYR A 1 84 ? -30.739 -3.890 46.601 1.00 91.50 84 TYR A N 1
ATOM 645 C CA . TYR A 1 84 ? -31.559 -4.175 45.425 1.00 91.50 84 TYR A CA 1
ATOM 646 C C . TYR A 1 84 ? -31.255 -3.201 44.283 1.00 91.50 84 TYR A C 1
ATOM 648 O O . TYR A 1 84 ? -30.987 -3.648 43.168 1.00 91.50 84 TYR A O 1
ATOM 656 N N . GLN A 1 85 ? -31.207 -1.898 44.572 1.00 92.25 85 GLN A N 1
ATOM 657 C CA . GLN A 1 85 ? -30.883 -0.870 43.583 1.00 92.25 85 GLN A CA 1
ATOM 658 C C . GLN A 1 85 ? -29.511 -1.124 42.949 1.00 92.25 85 GLN A C 1
ATOM 660 O O . GLN A 1 85 ? -29.394 -1.177 41.729 1.00 92.25 85 GLN A O 1
ATOM 665 N N . GLN A 1 86 ? -28.502 -1.436 43.765 1.00 92.69 86 GLN A N 1
ATOM 666 C CA . GLN A 1 86 ? -27.162 -1.765 43.281 1.00 92.69 86 GLN A CA 1
ATOM 667 C C . GLN A 1 86 ? -27.154 -2.985 42.345 1.00 92.69 86 GLN A C 1
ATOM 669 O O . GLN A 1 86 ? -26.419 -3.006 41.357 1.00 92.69 86 GLN A O 1
ATOM 674 N N . LYS A 1 87 ? -27.969 -4.012 42.623 1.00 93.81 87 LYS A N 1
ATOM 675 C CA . LYS A 1 87 ? -28.095 -5.181 41.734 1.00 93.81 87 LYS A CA 1
ATOM 676 C C . LYS A 1 87 ? -28.727 -4.815 40.396 1.00 93.81 87 LYS A C 1
ATOM 678 O O . LYS A 1 87 ? -28.285 -5.328 39.369 1.00 93.81 87 LYS A O 1
ATOM 683 N N . VAL A 1 88 ? -29.747 -3.960 40.409 1.00 95.19 88 VAL A N 1
ATOM 684 C CA . VAL A 1 88 ? -30.398 -3.474 39.188 1.00 95.19 88 VAL A CA 1
ATOM 685 C C . VAL A 1 88 ? -29.417 -2.648 38.359 1.00 95.19 88 VAL A C 1
ATOM 687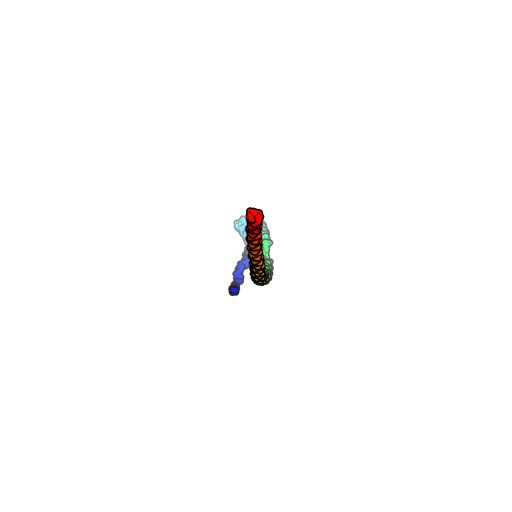 O O . VAL A 1 88 ? -29.256 -2.917 37.170 1.00 95.19 88 VAL A O 1
ATOM 690 N N . ASP A 1 89 ? -28.695 -1.723 38.988 1.00 95.62 89 ASP A N 1
ATOM 691 C CA . ASP A 1 89 ? -27.702 -0.883 38.314 1.00 95.62 89 ASP A CA 1
ATOM 692 C C . ASP A 1 89 ? -26.571 -1.731 37.715 1.00 95.62 89 ASP A C 1
ATOM 694 O O . ASP A 1 89 ? -26.161 -1.515 36.574 1.00 95.62 89 ASP A O 1
ATOM 698 N N . PHE A 1 90 ? -26.123 -2.768 38.430 1.00 96.31 90 PHE A N 1
ATOM 699 C CA . PHE A 1 90 ? -25.125 -3.707 37.921 1.00 96.31 90 PHE A CA 1
ATOM 700 C C . PHE A 1 90 ? -25.638 -4.516 36.722 1.00 96.31 90 PHE A C 1
ATOM 702 O O . PHE A 1 90 ? -24.912 -4.721 35.748 1.00 96.31 90 PHE A O 1
ATOM 709 N N . ALA A 1 91 ? -26.895 -4.968 36.764 1.00 95.25 91 ALA A N 1
ATOM 710 C CA . ALA A 1 91 ? -27.513 -5.669 35.643 1.00 95.25 91 ALA A CA 1
ATOM 711 C C . ALA A 1 91 ? -27.646 -4.757 34.413 1.00 95.25 91 ALA A C 1
ATOM 713 O O . ALA A 1 91 ? -27.359 -5.194 33.296 1.00 95.25 91 ALA A O 1
ATOM 714 N N . LYS A 1 92 ? -28.016 -3.489 34.622 1.00 96.25 92 LYS A N 1
ATOM 715 C CA . LYS A 1 92 ? -28.098 -2.478 33.565 1.00 96.25 92 LYS A CA 1
ATOM 716 C C . LYS A 1 92 ? -26.729 -2.202 32.944 1.00 96.25 92 LYS A C 1
ATOM 718 O O . LYS 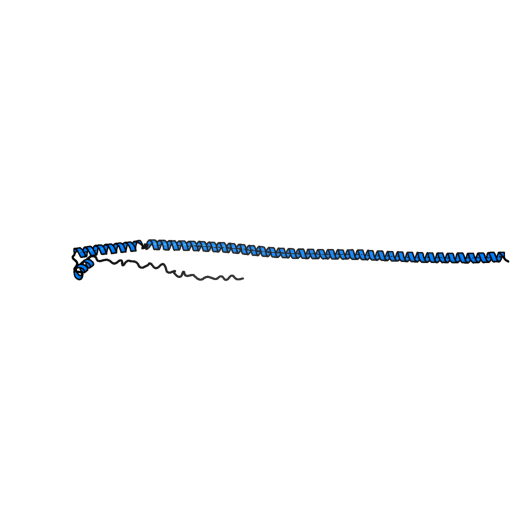A 1 92 ? -26.591 -2.347 31.733 1.00 96.25 92 LYS A O 1
ATOM 723 N N . LEU A 1 93 ? -25.713 -1.912 33.760 1.00 97.25 93 LEU A N 1
ATOM 724 C CA . LEU A 1 93 ? -24.344 -1.666 33.293 1.00 97.25 93 LEU A CA 1
ATOM 725 C C . LEU A 1 93 ? -23.800 -2.854 32.495 1.00 97.25 93 LEU A C 1
ATOM 727 O O . LEU A 1 93 ? -23.205 -2.681 31.436 1.00 97.25 93 LEU A O 1
ATOM 731 N N . LYS A 1 94 ? -24.046 -4.080 32.970 1.00 97.06 94 LYS A N 1
ATOM 732 C CA . LYS A 1 94 ? -23.653 -5.296 32.252 1.00 97.06 94 LYS A CA 1
ATOM 733 C C . LYS A 1 94 ? -24.339 -5.402 30.885 1.00 97.06 94 LYS A C 1
ATOM 735 O O . LYS A 1 94 ? -23.696 -5.807 29.919 1.00 97.06 94 LYS A O 1
ATOM 740 N N . GLY A 1 95 ? -25.625 -5.061 30.800 1.00 96.56 95 GLY A N 1
ATOM 741 C CA . GLY A 1 95 ? -26.375 -5.056 29.542 1.00 96.56 95 GLY A CA 1
ATOM 742 C C . GLY A 1 95 ? -25.877 -3.996 28.557 1.00 96.56 95 GLY A C 1
ATOM 743 O O . GLY A 1 95 ? -25.708 -4.292 27.371 1.00 96.56 95 GLY A O 1
ATOM 744 N N . GLU A 1 96 ? -25.594 -2.790 29.049 1.00 97.12 96 GLU A N 1
ATOM 745 C CA . GLU A 1 96 ? -25.012 -1.700 28.260 1.00 97.12 96 GLU A CA 1
ATOM 746 C C . GLU A 1 96 ? -23.628 -2.084 27.729 1.00 97.12 96 GLU A C 1
ATOM 748 O O . GLU A 1 96 ? -23.412 -2.020 26.520 1.00 97.12 96 GLU A O 1
ATOM 753 N N . LEU A 1 97 ? -22.744 -2.597 28.592 1.00 97.75 97 LEU A N 1
ATOM 754 C CA . LEU A 1 97 ? -21.409 -3.064 28.210 1.00 97.75 97 LEU A CA 1
ATOM 755 C C . LEU A 1 97 ? -21.484 -4.162 27.142 1.00 97.75 97 LEU A C 1
ATOM 757 O O . LEU A 1 97 ? -20.852 -4.063 26.100 1.00 97.75 97 LEU A O 1
ATOM 761 N N . GLN A 1 98 ? -22.325 -5.180 27.347 1.00 97.06 98 GLN A N 1
ATOM 762 C CA . GLN A 1 98 ? -22.463 -6.273 26.384 1.00 97.06 98 GLN A CA 1
ATOM 763 C C . GLN A 1 98 ? -23.002 -5.794 25.026 1.00 97.06 98 GLN A C 1
ATOM 765 O O . GLN A 1 98 ? -22.667 -6.365 23.986 1.00 97.06 98 GLN A O 1
ATOM 770 N N . THR A 1 99 ? -23.871 -4.784 25.023 1.00 96.50 99 THR A N 1
ATOM 771 C CA . THR A 1 99 ? -24.412 -4.203 23.788 1.00 96.50 99 THR A CA 1
ATOM 772 C C . THR A 1 99 ? -23.354 -3.366 23.076 1.00 96.50 99 THR A C 1
ATOM 774 O O . THR A 1 99 ? -23.192 -3.500 21.862 1.00 96.50 99 THR A O 1
ATOM 777 N N . MET A 1 100 ? -22.605 -2.559 23.829 1.00 97.50 100 MET A N 1
ATOM 778 C CA . MET A 1 100 ? -21.497 -1.752 23.326 1.00 97.50 100 MET A CA 1
ATOM 779 C C . MET A 1 100 ? -20.402 -2.636 22.723 1.00 97.50 100 MET A C 1
ATOM 781 O O . MET A 1 100 ? -20.087 -2.466 21.550 1.00 97.50 100 MET A O 1
ATOM 785 N N . ASP A 1 101 ? -19.937 -3.657 23.447 1.00 97.31 101 ASP A N 1
ATOM 786 C CA . ASP A 1 101 ? -18.914 -4.600 22.976 1.00 97.31 101 ASP A CA 1
ATOM 787 C C . ASP A 1 101 ? -19.330 -5.284 21.668 1.00 97.31 101 ASP A C 1
ATOM 789 O O . ASP A 1 101 ? -18.542 -5.413 20.731 1.00 97.31 101 ASP A O 1
ATOM 793 N N . LYS A 1 102 ? -20.595 -5.717 21.568 1.00 97.00 102 LYS A N 1
ATOM 794 C CA . LYS A 1 102 ? -21.125 -6.307 20.329 1.00 97.00 102 LYS A CA 1
ATOM 795 C C . LYS A 1 102 ? -21.127 -5.295 19.187 1.00 97.00 102 LYS A C 1
ATOM 797 O O . LYS A 1 102 ? -20.734 -5.646 18.076 1.00 97.00 102 LYS A O 1
ATOM 802 N N . SER A 1 103 ? -21.564 -4.066 19.447 1.00 97.38 103 SER A N 1
ATOM 803 C CA . SER A 1 103 ? -21.594 -2.991 18.452 1.00 97.38 103 SER A CA 1
ATOM 804 C C . SER A 1 103 ? -20.187 -2.655 17.947 1.00 97.38 103 SER A C 1
ATOM 806 O O . SER A 1 103 ? -19.939 -2.676 16.736 1.00 97.38 103 SER A O 1
ATOM 808 N N . GLU A 1 104 ? -19.235 -2.447 18.856 1.00 97.44 104 GLU A N 1
ATOM 809 C CA . GLU A 1 104 ? -17.834 -2.180 18.530 1.00 97.44 104 GLU A CA 1
ATOM 810 C C . GLU A 1 104 ? -17.217 -3.338 17.752 1.00 97.44 104 GLU A C 1
ATOM 812 O O . GLU A 1 104 ? -16.630 -3.127 16.693 1.00 97.44 104 GLU A O 1
ATOM 817 N N . PHE A 1 105 ? -17.436 -4.578 18.194 1.00 98.00 105 PHE A N 1
ATOM 818 C CA . PHE A 1 105 ? -16.945 -5.756 17.487 1.00 98.00 105 PHE A CA 1
ATOM 819 C C . PHE A 1 105 ? -17.500 -5.849 16.060 1.00 98.00 105 PHE A C 1
ATOM 821 O O . PHE A 1 105 ? -16.761 -6.149 15.119 1.00 98.00 105 PHE A O 1
ATOM 828 N N . THR A 1 106 ? -18.794 -5.573 15.864 1.00 97.12 106 THR A N 1
ATOM 829 C CA . THR A 1 106 ? -19.387 -5.569 14.517 1.00 97.12 106 THR A CA 1
ATOM 830 C C . THR A 1 106 ? -18.829 -4.454 13.637 1.00 97.12 106 THR A C 1
ATOM 832 O O . THR A 1 106 ? -18.577 -4.689 12.453 1.00 97.12 106 THR A O 1
ATOM 835 N N . THR A 1 107 ? -18.574 -3.277 14.210 1.00 97.81 107 THR A N 1
ATOM 836 C CA . THR A 1 107 ? -17.979 -2.133 13.508 1.00 97.81 107 THR A CA 1
ATOM 837 C C . THR A 1 107 ? -16.544 -2.441 13.098 1.00 97.81 107 THR A C 1
ATOM 839 O O . THR A 1 107 ? -16.224 -2.368 11.913 1.00 97.81 107 THR A O 1
ATOM 842 N N . LEU A 1 108 ? -15.717 -2.918 14.031 1.00 98.19 108 LEU A N 1
ATOM 843 C CA . LEU A 1 108 ? -14.337 -3.329 13.770 1.00 98.19 108 LEU A CA 1
ATOM 844 C C . LEU A 1 108 ? -14.262 -4.420 12.703 1.00 98.19 108 LEU A C 1
ATOM 846 O O . LEU A 1 108 ? -13.441 -4.347 11.793 1.00 98.19 108 LEU A O 1
ATOM 850 N N . LYS A 1 109 ? -15.146 -5.422 12.762 1.00 97.88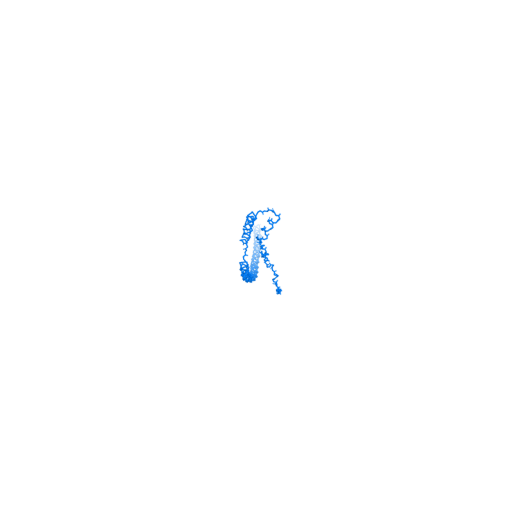 109 LYS A N 1
ATOM 851 C CA . LYS A 1 109 ? -15.198 -6.480 11.745 1.00 97.88 109 LYS A CA 1
ATOM 852 C C . LYS A 1 109 ? -15.558 -5.928 10.362 1.00 97.88 109 LYS A C 1
ATOM 854 O O . LYS A 1 109 ? -14.984 -6.357 9.363 1.00 97.88 109 LYS A O 1
ATOM 859 N N . LYS A 1 110 ? -16.491 -4.975 10.289 1.00 98.25 110 LYS A N 1
ATOM 860 C CA . LYS A 1 110 ? -16.868 -4.308 9.035 1.00 98.25 110 LYS A CA 1
ATOM 861 C C . LYS A 1 110 ? -15.709 -3.487 8.468 1.00 98.25 110 LYS A C 1
ATOM 863 O O . LYS A 1 110 ? -15.448 -3.555 7.269 1.00 98.25 110 LYS A O 1
ATOM 868 N N . GLU A 1 111 ? -15.012 -2.737 9.314 1.00 98.12 111 GLU A N 1
ATOM 869 C CA . GLU A 1 111 ? -13.833 -1.961 8.921 1.00 98.12 111 GLU A CA 1
ATOM 870 C C . GLU A 1 111 ? -12.693 -2.863 8.457 1.00 98.12 111 GLU A C 1
ATOM 872 O O . GLU A 1 111 ? -12.086 -2.595 7.423 1.00 98.12 111 GLU A O 1
ATOM 877 N N . GLN A 1 112 ? -12.458 -3.973 9.156 1.00 98.38 112 GLN A N 1
ATOM 878 C CA . GLN A 1 112 ? -11.463 -4.966 8.770 1.00 98.38 112 GLN A CA 1
ATOM 879 C C . GLN A 1 112 ? -11.758 -5.549 7.379 1.00 98.38 112 GLN A C 1
ATOM 881 O O . GLN A 1 112 ? -10.853 -5.642 6.549 1.00 98.38 112 GLN A O 1
ATOM 886 N N . GLU A 1 113 ? -13.010 -5.925 7.103 1.00 98.12 113 GLU A N 1
ATOM 887 C CA . GLU A 1 113 ? -13.392 -6.480 5.800 1.00 98.12 113 GLU A CA 1
ATOM 888 C C . GLU A 1 113 ? -13.291 -5.437 4.680 1.00 98.12 113 GLU A C 1
ATOM 890 O O . GLU A 1 113 ? -12.798 -5.731 3.585 1.00 98.12 113 GLU A O 1
ATOM 895 N N . LYS A 1 114 ? -13.678 -4.189 4.968 1.00 98.38 114 LYS A N 1
ATOM 896 C CA . LYS A 1 114 ? -13.491 -3.067 4.044 1.00 98.38 114 LYS A CA 1
ATOM 897 C C . LYS A 1 114 ? -12.009 -2.866 3.724 1.00 98.38 114 LYS A C 1
ATOM 899 O O . LYS A 1 114 ? -11.640 -2.847 2.554 1.00 98.38 114 LYS A O 1
ATOM 904 N N . LEU A 1 115 ? -11.153 -2.802 4.743 1.00 98.44 115 LEU A N 1
ATOM 905 C CA . LEU A 1 115 ? -9.716 -2.598 4.571 1.00 98.44 115 LEU A CA 1
ATOM 906 C C . LEU A 1 115 ? -9.069 -3.751 3.790 1.00 98.44 115 LEU A C 1
ATOM 908 O O . LEU A 1 115 ? -8.213 -3.532 2.935 1.00 98.44 115 LEU A O 1
ATOM 912 N N . ARG A 1 116 ? -9.516 -4.989 4.030 1.00 98.25 116 ARG A N 1
ATOM 913 C CA . ARG A 1 116 ? -9.087 -6.174 3.275 1.00 98.25 116 ARG A CA 1
ATOM 914 C C . ARG A 1 116 ? -9.485 -6.094 1.799 1.00 98.25 116 ARG A C 1
ATOM 916 O O . ARG A 1 116 ? -8.690 -6.464 0.928 1.00 98.25 116 ARG A O 1
ATOM 923 N N . THR A 1 117 ? -10.693 -5.614 1.519 1.00 98.38 117 THR A N 1
ATOM 924 C CA . THR A 1 117 ? -11.193 -5.404 0.154 1.00 98.38 117 THR A CA 1
ATOM 925 C C . THR A 1 117 ? -10.386 -4.319 -0.553 1.00 98.38 117 THR A C 1
ATOM 927 O O . THR A 1 117 ? -9.866 -4.557 -1.643 1.00 98.38 117 THR A O 1
ATOM 930 N N . ASP A 1 118 ? -10.186 -3.172 0.097 1.00 98.38 118 ASP A N 1
ATOM 931 C CA . ASP A 1 118 ? -9.407 -2.052 -0.439 1.00 98.38 118 ASP A CA 1
ATOM 932 C C . ASP A 1 118 ? -7.956 -2.459 -0.728 1.00 98.38 118 ASP A C 1
ATOM 934 O O . ASP A 1 118 ? -7.424 -2.153 -1.797 1.00 98.38 118 ASP A O 1
ATOM 938 N N . LEU A 1 119 ? -7.334 -3.236 0.165 1.00 98.56 119 LEU A N 1
ATOM 939 C CA . LEU A 1 119 ? -5.990 -3.780 -0.037 1.00 98.56 119 LEU A CA 1
ATOM 940 C C . LEU A 1 119 ? -5.926 -4.714 -1.251 1.00 98.56 119 LEU A C 1
ATOM 942 O O . LEU A 1 119 ? -4.984 -4.648 -2.044 1.00 98.56 119 LEU A O 1
ATOM 946 N N . THR A 1 120 ? -6.931 -5.574 -1.421 1.00 98.25 120 THR A N 1
ATOM 947 C CA . THR A 1 120 ? -7.006 -6.492 -2.567 1.00 98.25 120 THR A CA 1
ATOM 948 C C . THR A 1 120 ? -7.180 -5.719 -3.875 1.00 98.25 120 THR A C 1
ATOM 950 O O . THR A 1 120 ? -6.480 -5.992 -4.852 1.00 98.25 120 THR A O 1
ATOM 953 N N . ASN A 1 121 ? -8.041 -4.702 -3.879 1.00 98.31 121 ASN A N 1
ATOM 954 C CA . ASN A 1 121 ? -8.257 -3.831 -5.031 1.00 98.31 121 ASN A CA 1
ATOM 955 C C . ASN A 1 121 ? -6.990 -3.051 -5.396 1.00 98.31 121 ASN A C 1
ATOM 957 O O . ASN A 1 121 ? -6.604 -3.018 -6.564 1.00 98.31 121 ASN A O 1
ATOM 961 N N . LEU A 1 122 ? -6.305 -2.469 -4.408 1.00 98.44 122 LEU A N 1
ATOM 962 C CA . LEU A 1 122 ? -5.064 -1.730 -4.632 1.00 98.44 122 LEU A CA 1
ATOM 963 C C . LEU A 1 122 ? -3.967 -2.634 -5.201 1.00 98.44 122 LEU A C 1
ATOM 965 O O . LEU A 1 122 ? -3.280 -2.250 -6.145 1.00 98.44 122 LEU A O 1
ATOM 969 N N . LYS A 1 123 ? -3.841 -3.859 -4.680 1.00 98.25 123 LYS A N 1
ATOM 970 C CA . LYS A 1 123 ? -2.904 -4.861 -5.199 1.00 98.25 123 LYS A CA 1
ATOM 971 C C . LYS A 1 123 ? -3.176 -5.194 -6.668 1.00 98.25 123 LYS A C 1
ATOM 973 O O . LYS A 1 123 ? -2.232 -5.273 -7.452 1.00 98.25 123 LYS A O 1
ATOM 978 N N . ASN A 1 124 ? -4.441 -5.391 -7.038 1.00 98.12 124 ASN A N 1
ATOM 979 C CA . ASN A 1 124 ? -4.816 -5.708 -8.417 1.00 98.12 124 ASN A CA 1
ATOM 980 C C . ASN A 1 124 ? -4.522 -4.534 -9.356 1.00 98.12 124 ASN A C 1
ATOM 982 O O . ASN A 1 124 ? -3.824 -4.722 -10.349 1.00 98.12 124 ASN A O 1
ATOM 986 N N . ARG A 1 125 ? -4.930 -3.316 -8.979 1.00 98.19 125 ARG A N 1
ATOM 987 C CA . ARG A 1 125 ? -4.638 -2.096 -9.748 1.00 98.19 125 ARG A CA 1
ATOM 988 C C . ARG A 1 125 ? -3.142 -1.882 -9.943 1.00 98.19 125 ARG A C 1
ATOM 990 O O . ARG A 1 125 ? -2.701 -1.592 -11.046 1.00 98.19 125 ARG A O 1
ATOM 997 N N . LEU A 1 126 ? -2.345 -2.064 -8.890 1.00 98.44 126 LEU A N 1
ATOM 998 C CA . LEU A 1 126 ? -0.894 -1.923 -8.985 1.00 98.44 126 LEU A CA 1
ATOM 999 C C . LEU A 1 126 ? -0.293 -2.949 -9.953 1.00 98.44 126 LEU A C 1
ATOM 1001 O O . LEU A 1 126 ? 0.580 -2.614 -10.747 1.00 98.44 126 LEU A O 1
ATOM 1005 N N . LYS A 1 127 ? -0.772 -4.196 -9.919 1.00 98.31 127 LYS A N 1
ATOM 1006 C CA . LYS A 1 127 ? -0.318 -5.243 -10.841 1.00 98.31 127 LYS A CA 1
ATOM 1007 C C . LYS A 1 127 ? -0.685 -4.925 -12.294 1.00 98.31 127 LYS A C 1
ATOM 1009 O O . LYS A 1 127 ? 0.134 -5.150 -13.187 1.00 98.31 127 LYS A O 1
ATOM 1014 N N . GLU A 1 128 ? -1.886 -4.408 -12.529 1.00 98.31 128 GLU A N 1
ATOM 1015 C CA . GLU A 1 128 ? -2.339 -3.962 -13.850 1.00 98.31 128 GLU A CA 1
ATOM 1016 C C . GLU A 1 128 ? -1.477 -2.808 -14.372 1.00 98.31 128 GLU A C 1
ATOM 1018 O O . GLU A 1 128 ? -0.963 -2.899 -15.485 1.00 98.31 128 GLU A O 1
ATOM 1023 N N . GLU A 1 129 ? -1.231 -1.781 -13.554 1.00 98.31 129 GLU A N 1
ATOM 1024 C CA . GLU A 1 129 ? -0.380 -0.640 -13.919 1.00 98.31 129 GLU A CA 1
ATOM 1025 C C . GLU A 1 129 ? 1.071 -1.061 -14.193 1.00 98.31 129 GLU A C 1
ATOM 1027 O O . GLU A 1 129 ? 1.661 -0.628 -15.180 1.00 98.31 129 GLU A O 1
ATOM 1032 N N . ILE A 1 130 ? 1.645 -1.967 -13.391 1.00 98.25 130 ILE A N 1
ATOM 1033 C CA . ILE A 1 130 ? 2.983 -2.525 -13.656 1.00 98.25 130 ILE A CA 1
ATOM 1034 C C . ILE A 1 130 ? 3.006 -3.247 -15.005 1.00 98.25 130 ILE A C 1
ATOM 1036 O O . ILE A 1 130 ? 3.913 -3.027 -15.806 1.00 98.25 130 ILE A O 1
ATOM 1040 N N . THR A 1 131 ? 2.004 -4.086 -15.276 1.00 98.00 131 THR A N 1
ATOM 1041 C CA . THR A 1 131 ? 1.926 -4.854 -16.529 1.00 98.00 131 THR A CA 1
ATOM 1042 C C . THR A 1 131 ? 1.777 -3.924 -17.732 1.00 98.00 131 THR A C 1
ATOM 1044 O O . THR A 1 131 ? 2.447 -4.104 -18.749 1.00 98.00 131 THR A O 1
ATOM 1047 N N . LYS A 1 132 ? 0.937 -2.894 -17.606 1.00 98.38 132 LYS A N 1
ATOM 1048 C CA . LYS A 1 132 ? 0.722 -1.872 -18.630 1.00 98.38 132 LYS A CA 1
ATOM 1049 C C . LYS A 1 132 ? 1.990 -1.062 -18.892 1.00 98.38 132 LYS A C 1
ATOM 1051 O O . LYS A 1 132 ? 2.388 -0.931 -20.047 1.00 98.38 132 LYS A O 1
ATOM 1056 N N . ASN A 1 133 ? 2.659 -0.578 -17.847 1.00 98.25 133 ASN A N 1
ATOM 1057 C CA . ASN A 1 133 ? 3.916 0.161 -17.981 1.00 98.25 133 ASN A CA 1
ATOM 1058 C C . ASN A 1 133 ? 5.012 -0.706 -18.599 1.00 98.25 133 ASN A C 1
ATOM 1060 O O . ASN A 1 133 ? 5.725 -0.249 -19.486 1.00 98.25 133 ASN A O 1
ATOM 1064 N N . GLN A 1 134 ? 5.117 -1.974 -18.200 1.00 98.06 134 GLN A N 1
ATOM 1065 C CA . GLN A 1 134 ? 6.068 -2.906 -18.798 1.00 98.06 134 GLN A CA 1
ATOM 1066 C C . GLN A 1 134 ? 5.794 -3.121 -20.293 1.00 98.06 134 GLN A C 1
ATOM 1068 O O . GLN A 1 134 ? 6.732 -3.139 -21.092 1.00 98.06 134 GLN A O 1
ATOM 1073 N N . ALA A 1 135 ? 4.525 -3.271 -20.685 1.00 97.62 135 ALA A N 1
ATOM 1074 C CA . ALA A 1 135 ? 4.142 -3.384 -22.089 1.00 97.62 135 ALA A CA 1
ATOM 1075 C C . ALA A 1 135 ? 4.461 -2.101 -22.874 1.00 97.62 135 ALA A C 1
ATOM 1077 O O . ALA A 1 135 ? 5.000 -2.200 -23.975 1.00 97.62 135 ALA A O 1
ATOM 1078 N N . SER A 1 136 ? 4.201 -0.926 -22.290 1.00 97.75 136 SER A N 1
ATOM 1079 C CA . SER A 1 136 ? 4.541 0.377 -22.878 1.00 97.75 136 SER A CA 1
ATOM 1080 C C . SER A 1 136 ? 6.043 0.510 -23.105 1.00 97.75 136 SER A C 1
ATOM 1082 O O . SER A 1 136 ? 6.469 0.696 -24.235 1.00 97.75 136 SER A O 1
ATOM 1084 N N . VAL A 1 137 ? 6.862 0.286 -22.072 1.00 98.19 137 VAL A N 1
ATOM 1085 C CA . VAL A 1 137 ? 8.329 0.370 -22.182 1.00 98.19 137 VAL A CA 1
ATOM 1086 C C . VAL A 1 137 ? 8.859 -0.623 -23.214 1.00 98.19 137 VAL A C 1
ATOM 1088 O O . VAL A 1 137 ? 9.745 -0.299 -24.003 1.00 98.19 137 VAL A O 1
ATOM 1091 N N . ARG A 1 138 ? 8.312 -1.845 -23.252 1.00 97.81 138 ARG A N 1
ATOM 1092 C CA . ARG A 1 138 ? 8.693 -2.825 -24.273 1.00 97.81 138 ARG A CA 1
ATOM 1093 C C . ARG A 1 138 ? 8.343 -2.326 -25.674 1.00 97.81 138 ARG A C 1
ATOM 1095 O O . ARG A 1 138 ? 9.145 -2.529 -26.581 1.00 97.81 138 ARG A O 1
ATOM 1102 N N . LEU A 1 139 ? 7.170 -1.729 -25.873 1.00 97.81 139 LEU A N 1
ATOM 1103 C CA . LEU A 1 139 ? 6.783 -1.153 -27.159 1.00 97.81 139 LEU A CA 1
ATOM 1104 C C . LEU A 1 139 ? 7.735 -0.020 -27.553 1.00 97.81 139 LEU A C 1
ATOM 1106 O O . LEU A 1 139 ? 8.283 -0.073 -28.651 1.00 97.81 139 LEU A O 1
ATOM 1110 N N . ASP A 1 140 ? 8.001 0.915 -26.643 1.00 97.88 140 ASP A N 1
ATOM 1111 C CA . ASP A 1 140 ? 8.892 2.056 -26.869 1.00 97.88 140 ASP A CA 1
ATOM 1112 C C . ASP A 1 140 ? 10.284 1.591 -27.316 1.00 97.88 140 ASP A C 1
ATOM 1114 O O . ASP A 1 140 ? 10.809 2.057 -28.324 1.00 97.88 140 ASP A O 1
ATOM 1118 N N . LEU A 1 141 ? 10.847 0.582 -26.643 1.00 97.69 141 LEU A N 1
ATOM 1119 C CA . LEU A 1 141 ? 12.134 -0.004 -27.023 1.00 97.69 141 LEU A CA 1
ATOM 1120 C C . LEU A 1 141 ? 12.102 -0.689 -28.394 1.00 97.69 141 LEU A C 1
ATOM 1122 O O . LEU A 1 141 ? 13.090 -0.640 -29.125 1.00 97.69 141 LEU A O 1
ATOM 1126 N N . ASN A 1 142 ? 11.001 -1.356 -28.752 1.00 97.25 142 ASN A N 1
ATOM 1127 C CA . ASN A 1 142 ? 10.883 -1.988 -30.068 1.00 97.25 142 ASN A CA 1
ATOM 1128 C C . ASN A 1 142 ? 10.755 -0.948 -31.184 1.00 97.25 142 ASN A C 1
ATOM 1130 O O . ASN A 1 142 ? 11.370 -1.124 -32.235 1.00 97.25 142 ASN A O 1
ATOM 1134 N N . LEU A 1 143 ? 10.004 0.130 -30.952 1.00 97.62 143 LEU A N 1
ATOM 1135 C CA . LEU A 1 143 ? 9.896 1.246 -31.889 1.00 97.62 143 LEU A CA 1
ATOM 1136 C C . LEU A 1 143 ? 11.245 1.945 -32.064 1.00 97.62 143 LEU A C 1
ATOM 1138 O O . LEU A 1 143 ? 11.682 2.146 -33.194 1.00 97.62 143 LEU A O 1
ATOM 1142 N N . GLU A 1 144 ? 11.947 2.223 -30.968 1.00 97.50 144 GLU A N 1
ATOM 1143 C CA . GLU A 1 144 ? 13.261 2.864 -31.002 1.00 97.50 144 GLU A CA 1
ATOM 1144 C C . GLU A 1 144 ? 14.313 1.981 -31.685 1.00 97.50 144 GLU A C 1
ATOM 1146 O O . GLU A 1 144 ? 15.080 2.449 -32.525 1.00 97.50 144 GLU A O 1
ATOM 1151 N N . LYS A 1 145 ? 14.300 0.668 -31.422 1.00 97.75 145 LYS A N 1
ATOM 1152 C CA . LYS A 1 145 ? 15.145 -0.292 -32.147 1.00 97.75 145 LYS A CA 1
ATOM 1153 C C . LYS A 1 145 ? 14.832 -0.304 -33.646 1.00 97.75 145 LYS A C 1
ATOM 1155 O O . LYS A 1 145 ? 15.752 -0.421 -34.455 1.00 97.75 145 LYS A O 1
ATOM 1160 N N . GLY A 1 146 ? 13.554 -0.199 -34.011 1.00 97.06 146 GLY A N 1
ATOM 1161 C CA . GLY A 1 146 ? 13.116 -0.060 -35.399 1.00 97.06 146 GLY A CA 1
ATOM 1162 C C . GLY A 1 146 ? 13.660 1.215 -36.041 1.00 97.06 146 GLY A C 1
ATOM 1163 O O . GLY A 1 146 ? 14.256 1.145 -37.111 1.00 97.06 146 GLY A O 1
ATOM 1164 N N . ARG A 1 147 ? 13.544 2.352 -35.346 1.00 97.06 147 ARG A N 1
ATOM 1165 C CA . ARG A 1 147 ? 14.053 3.653 -35.797 1.00 97.06 147 ARG A CA 1
ATOM 1166 C C . ARG A 1 147 ? 15.565 3.638 -36.017 1.00 97.06 147 ARG A C 1
ATOM 1168 O O . ARG A 1 147 ? 16.020 4.047 -37.077 1.00 97.06 147 ARG A O 1
ATOM 1175 N N . ILE A 1 148 ? 16.332 3.100 -35.067 1.00 97.38 148 ILE A N 1
ATOM 1176 C CA . ILE A 1 148 ? 17.793 2.966 -35.195 1.00 97.38 148 ILE A CA 1
ATOM 1177 C C . ILE A 1 148 ? 18.160 2.096 -36.402 1.00 97.38 148 ILE A C 1
ATOM 1179 O O . ILE A 1 148 ? 19.101 2.410 -37.126 1.00 97.38 148 ILE A O 1
ATOM 1183 N N . ARG A 1 149 ? 17.428 0.999 -36.638 1.00 96.94 149 ARG A N 1
ATOM 1184 C CA . ARG A 1 149 ? 17.673 0.122 -37.789 1.00 96.94 149 ARG A CA 1
ATOM 1185 C C . ARG A 1 149 ? 17.401 0.838 -39.112 1.00 96.94 149 ARG A C 1
ATOM 1187 O O . ARG A 1 149 ? 18.202 0.702 -40.031 1.00 96.94 149 ARG A O 1
ATOM 1194 N N . GLU A 1 150 ? 16.307 1.588 -39.194 1.00 96.81 150 GLU A N 1
ATOM 1195 C CA . GLU A 1 150 ? 15.963 2.371 -40.383 1.00 96.81 150 GLU A CA 1
ATOM 1196 C C . GLU A 1 150 ? 17.008 3.461 -40.650 1.00 96.81 150 GLU A C 1
ATOM 1198 O O . GLU A 1 150 ? 17.546 3.550 -41.750 1.00 96.81 150 GLU A O 1
ATOM 1203 N N . GLU A 1 151 ? 17.388 4.231 -39.626 1.00 97.12 151 GLU A N 1
ATOM 1204 C CA . GLU A 1 151 ? 18.442 5.246 -39.741 1.00 97.12 151 GLU A CA 1
ATOM 1205 C C . GLU A 1 151 ? 19.786 4.635 -40.150 1.00 97.12 151 GLU A C 1
ATOM 1207 O O . GLU A 1 151 ? 20.487 5.193 -40.994 1.00 97.12 151 GLU A O 1
ATOM 1212 N N . SER A 1 152 ? 20.131 3.465 -39.605 1.00 96.38 152 SER A N 1
ATOM 1213 C CA . SER A 1 152 ? 21.328 2.724 -40.006 1.00 96.38 152 SER A CA 1
ATOM 1214 C C . SER A 1 152 ? 21.279 2.323 -41.480 1.00 96.38 152 SER A C 1
ATOM 1216 O O . SER A 1 152 ? 22.272 2.508 -42.175 1.00 96.38 152 SER A O 1
ATOM 1218 N N . SER A 1 153 ? 20.141 1.818 -41.967 1.00 96.44 153 SER A N 1
ATOM 1219 C CA . SER A 1 153 ? 19.975 1.429 -43.374 1.00 96.44 153 SER A CA 1
ATOM 1220 C C . SER A 1 153 ? 20.067 2.636 -44.307 1.00 96.44 153 SER A C 1
ATOM 1222 O O . SER A 1 153 ? 20.706 2.563 -45.351 1.00 96.44 153 SER A O 1
ATOM 1224 N N . ILE A 1 154 ? 19.466 3.765 -43.926 1.00 97.56 154 ILE A N 1
ATOM 1225 C CA . ILE A 1 154 ? 19.557 5.016 -44.689 1.00 97.56 154 ILE A CA 1
ATOM 1226 C C . ILE A 1 154 ? 21.007 5.504 -44.749 1.00 97.56 154 ILE A C 1
ATOM 1228 O O . ILE A 1 154 ? 21.461 5.972 -45.793 1.00 97.56 154 ILE A O 1
ATOM 1232 N N . ASN A 1 155 ? 21.742 5.414 -43.641 1.00 97.25 155 ASN A N 1
ATOM 1233 C CA . ASN A 1 155 ? 23.149 5.797 -43.609 1.00 97.25 155 ASN A CA 1
ATOM 1234 C C . ASN A 1 155 ? 24.006 4.871 -44.477 1.00 97.25 155 ASN A C 1
ATOM 1236 O O . ASN A 1 155 ? 24.854 5.369 -45.209 1.00 97.25 155 ASN A O 1
ATOM 1240 N N . GLU A 1 156 ? 23.760 3.562 -44.446 1.00 97.06 156 GLU A N 1
ATOM 1241 C CA . GLU A 1 156 ? 24.443 2.588 -45.304 1.00 97.06 156 GLU A CA 1
ATOM 1242 C C . GLU A 1 156 ? 24.225 2.897 -46.793 1.00 97.06 156 GLU A C 1
ATOM 1244 O O . GLU A 1 156 ? 25.196 3.005 -47.539 1.00 97.06 156 GLU A O 1
ATOM 1249 N N . LEU A 1 157 ? 22.986 3.199 -47.199 1.00 96.88 157 LEU A N 1
ATOM 1250 C CA . LEU A 1 157 ? 22.673 3.618 -48.571 1.00 96.88 157 LEU A CA 1
ATOM 1251 C C . LEU A 1 157 ? 23.380 4.921 -48.974 1.00 96.88 157 LEU A C 1
ATOM 1253 O O . LEU A 1 157 ? 23.906 5.028 -50.077 1.00 96.88 157 LEU A O 1
ATOM 1257 N N . LYS A 1 158 ? 23.420 5.924 -48.087 1.00 97.19 158 LYS A N 1
ATOM 1258 C CA . LYS A 1 158 ? 24.138 7.186 -48.355 1.00 97.19 158 LYS A CA 1
ATOM 1259 C C . LYS A 1 158 ? 25.640 6.968 -48.511 1.00 97.19 158 LYS A C 1
ATOM 1261 O O . LYS A 1 158 ? 26.278 7.651 -49.312 1.00 97.19 158 LYS A O 1
ATOM 1266 N N . ILE A 1 159 ? 26.206 6.054 -47.726 1.00 97.31 159 ILE A N 1
ATOM 1267 C CA . ILE A 1 159 ? 27.617 5.677 -47.814 1.00 97.31 159 ILE A CA 1
ATOM 1268 C C . ILE A 1 159 ? 27.884 4.998 -49.163 1.00 97.31 159 ILE A C 1
ATOM 1270 O O . ILE A 1 159 ? 28.825 5.391 -49.847 1.00 97.31 159 ILE A O 1
ATOM 1274 N N . GLU A 1 160 ? 27.041 4.051 -49.581 1.00 97.62 160 GLU A N 1
ATOM 1275 C CA . GLU A 1 160 ? 27.164 3.351 -50.869 1.00 97.62 160 GLU A CA 1
ATOM 1276 C C . GLU A 1 160 ? 27.031 4.295 -52.078 1.00 97.62 160 GLU A C 1
ATOM 1278 O O . GLU A 1 160 ? 27.847 4.238 -53.002 1.00 97.62 160 GLU A O 1
ATOM 1283 N N . ASP A 1 161 ? 26.064 5.217 -52.050 1.00 96.88 161 ASP A N 1
ATOM 1284 C CA . ASP A 1 161 ? 25.914 6.255 -53.079 1.00 96.88 161 ASP A CA 1
ATOM 1285 C C . ASP A 1 161 ? 27.161 7.149 -53.148 1.00 96.88 161 ASP A C 1
ATOM 1287 O O . ASP A 1 161 ? 27.704 7.410 -54.222 1.00 96.88 161 ASP A O 1
ATOM 1291 N N . THR A 1 162 ? 27.690 7.555 -51.989 1.00 97.31 162 THR A N 1
ATOM 1292 C CA . THR A 1 162 ? 28.919 8.359 -51.924 1.00 97.31 162 THR A CA 1
ATOM 1293 C C . THR A 1 162 ? 30.121 7.596 -52.484 1.00 97.31 162 THR A C 1
ATOM 1295 O O . THR A 1 162 ? 30.906 8.180 -53.229 1.00 97.31 162 THR A O 1
ATOM 1298 N N . PHE A 1 163 ? 30.265 6.301 -52.182 1.00 96.94 163 PHE A N 1
ATOM 1299 C CA . PHE A 1 163 ? 31.320 5.467 -52.768 1.00 96.94 163 PHE A CA 1
ATOM 1300 C C . PHE A 1 163 ? 31.189 5.363 -54.288 1.00 96.94 163 PHE A C 1
ATOM 1302 O O . PHE A 1 163 ? 32.174 5.568 -54.994 1.00 96.94 163 PHE A O 1
ATOM 1309 N N . SER A 1 164 ? 29.976 5.135 -54.791 1.00 97.00 164 SER A N 1
ATOM 1310 C CA . SER A 1 164 ? 29.715 5.053 -56.233 1.00 97.00 164 SER A CA 1
ATOM 1311 C C . SER A 1 164 ? 30.076 6.357 -56.951 1.00 97.00 164 SER A C 1
ATOM 1313 O O . SER A 1 164 ? 30.705 6.339 -58.009 1.00 97.00 164 SER A O 1
ATOM 1315 N N . ARG A 1 165 ? 29.749 7.507 -56.346 1.00 97.12 165 ARG A N 1
ATOM 1316 C CA . ARG A 1 165 ? 30.130 8.829 -56.865 1.00 97.12 165 ARG A CA 1
ATOM 1317 C C . ARG A 1 165 ? 31.644 9.043 -56.872 1.00 97.12 165 ARG A C 1
ATOM 1319 O O . ARG A 1 165 ? 32.167 9.602 -57.831 1.00 97.12 165 ARG A O 1
ATOM 1326 N N . ILE A 1 166 ? 32.352 8.587 -55.836 1.00 96.94 166 ILE A N 1
ATOM 1327 C CA . ILE A 1 166 ? 33.821 8.645 -55.790 1.00 96.94 166 ILE A CA 1
ATOM 1328 C C . ILE A 1 166 ? 34.423 7.812 -56.928 1.00 96.94 166 ILE A C 1
ATOM 1330 O O . ILE A 1 166 ? 35.323 8.293 -57.615 1.00 96.94 166 ILE A O 1
ATOM 1334 N N . ASP A 1 167 ? 33.922 6.599 -57.169 1.00 96.88 167 ASP A N 1
ATOM 1335 C CA . ASP A 1 167 ? 34.413 5.745 -58.257 1.00 96.88 167 ASP A CA 1
ATOM 1336 C C . ASP A 1 167 ? 34.187 6.382 -59.637 1.00 96.88 167 ASP A C 1
ATOM 1338 O O . ASP A 1 167 ? 35.077 6.344 -60.496 1.00 96.88 167 ASP A O 1
ATOM 1342 N N . GLU A 1 168 ? 33.038 7.032 -59.843 1.00 96.75 168 GLU A N 1
ATOM 1343 C CA . GLU A 1 168 ? 32.758 7.795 -61.063 1.00 96.75 168 GLU A CA 1
ATOM 1344 C C . GLU A 1 168 ? 33.731 8.974 -61.235 1.00 96.75 168 GLU A C 1
ATOM 1346 O O . GLU A 1 168 ? 34.317 9.149 -62.310 1.00 96.75 168 GLU A O 1
ATOM 1351 N N . GLU A 1 169 ? 33.968 9.757 -60.177 1.00 96.81 169 GLU A N 1
ATOM 1352 C CA . GLU A 1 169 ? 34.932 10.862 -60.195 1.00 96.81 169 GLU A CA 1
ATOM 1353 C C . GLU A 1 169 ? 36.359 10.370 -60.491 1.00 96.81 169 GLU A C 1
ATOM 1355 O O . GLU A 1 169 ? 37.076 10.984 -61.290 1.00 96.81 169 GLU A O 1
ATOM 1360 N N . VAL A 1 170 ? 36.768 9.229 -59.924 1.00 97.12 170 VAL A N 1
ATOM 1361 C CA . VAL A 1 170 ? 38.068 8.595 -60.196 1.00 97.12 170 VAL A CA 1
ATOM 1362 C C . VAL A 1 170 ? 38.176 8.153 -61.655 1.00 97.12 170 VAL A C 1
ATOM 1364 O O . VAL A 1 170 ? 39.187 8.438 -62.307 1.00 97.12 170 VAL A O 1
ATOM 1367 N N . ALA A 1 171 ? 37.150 7.501 -62.206 1.00 95.94 171 ALA A N 1
ATOM 1368 C CA . ALA A 1 171 ? 37.132 7.089 -63.609 1.00 95.94 171 ALA A CA 1
ATOM 1369 C C . ALA A 1 171 ? 37.192 8.298 -64.560 1.00 95.94 171 ALA A C 1
ATOM 1371 O O . ALA A 1 171 ? 37.947 8.288 -65.540 1.00 95.94 171 ALA A O 1
ATOM 1372 N N . ASN A 1 172 ? 36.457 9.367 -64.242 1.00 96.69 172 ASN A N 1
ATOM 1373 C CA . ASN A 1 172 ? 36.494 10.622 -64.986 1.00 96.69 172 ASN A CA 1
ATOM 1374 C C . ASN A 1 172 ? 37.899 11.249 -64.958 1.00 96.69 172 ASN A C 1
ATOM 1376 O O . ASN A 1 172 ? 38.455 11.564 -66.012 1.00 96.69 172 ASN A O 1
ATOM 1380 N N . MET A 1 173 ? 38.531 11.346 -63.782 1.00 96.69 173 MET A N 1
ATOM 1381 C CA . MET A 1 173 ? 39.909 11.839 -63.650 1.00 96.69 173 MET A CA 1
ATOM 1382 C C . MET A 1 173 ? 40.906 10.998 -64.462 1.00 96.69 173 MET A C 1
ATOM 1384 O O . MET A 1 173 ? 41.742 11.547 -65.182 1.00 96.69 173 MET A O 1
ATOM 1388 N N . GLN A 1 174 ? 40.802 9.667 -64.422 1.00 96.56 174 GLN A N 1
ATOM 1389 C CA . GLN A 1 174 ? 41.647 8.788 -65.238 1.00 96.56 174 GLN A CA 1
ATOM 1390 C C . GLN A 1 174 ? 41.443 9.008 -66.743 1.00 96.56 174 GLN A C 1
ATOM 1392 O O . GLN A 1 174 ? 42.414 8.994 -67.506 1.00 96.56 174 GLN A O 1
ATOM 1397 N N . SER A 1 175 ? 40.198 9.212 -67.183 1.00 95.94 175 SER A N 1
ATOM 1398 C CA . SER A 1 175 ? 39.871 9.526 -68.577 1.00 95.94 175 SER A CA 1
ATOM 1399 C C . SER A 1 175 ? 40.499 10.853 -69.012 1.00 95.94 175 SER A C 1
ATOM 1401 O O . SER A 1 175 ? 41.169 10.911 -70.047 1.00 95.94 175 SER A O 1
ATOM 1403 N N . GLN A 1 176 ? 40.390 11.893 -68.179 1.00 96.12 176 GLN A N 1
ATOM 1404 C CA . GLN A 1 176 ? 41.026 13.190 -68.423 1.00 96.12 176 GLN A CA 1
ATOM 1405 C C . GLN A 1 176 ? 42.550 13.060 -68.528 1.00 96.12 176 GLN A C 1
ATOM 1407 O O . GLN A 1 176 ? 43.138 13.571 -69.480 1.00 96.12 176 GLN A O 1
ATOM 1412 N N . ILE A 1 177 ? 43.196 12.301 -67.635 1.00 96.31 177 ILE A N 1
ATOM 1413 C CA . ILE A 1 177 ? 44.644 12.039 -67.702 1.00 96.31 177 ILE A CA 1
ATOM 1414 C C . ILE A 1 177 ? 45.025 11.336 -69.014 1.00 96.31 177 ILE A C 1
ATOM 1416 O O . ILE A 1 177 ? 45.997 11.722 -69.667 1.00 96.31 177 ILE A O 1
ATOM 1420 N N . LYS A 1 178 ? 44.269 10.312 -69.435 1.00 95.31 178 LYS A N 1
ATOM 1421 C CA . LYS A 1 178 ? 44.512 9.603 -70.707 1.00 95.31 178 LYS A CA 1
ATOM 1422 C C . LYS A 1 178 ? 44.338 10.524 -71.916 1.00 95.31 178 LYS A C 1
ATOM 1424 O O . LYS A 1 178 ? 45.141 10.453 -72.851 1.00 95.31 178 LYS A O 1
ATOM 1429 N N . SER A 1 179 ? 43.329 11.392 -71.885 1.00 95.69 179 SER A N 1
ATOM 1430 C CA . SER A 1 179 ? 43.094 12.410 -72.910 1.00 95.69 179 SER A CA 1
ATOM 1431 C C . SER A 1 179 ? 44.280 13.373 -73.009 1.00 95.69 179 SER A C 1
ATOM 1433 O O . SER A 1 179 ? 44.888 13.484 -74.074 1.00 95.69 179 SER A O 1
ATOM 1435 N N . VAL A 1 180 ? 44.713 13.953 -71.880 1.00 96.31 180 VAL A N 1
ATOM 1436 C CA . VAL A 1 180 ? 45.881 14.850 -71.813 1.00 96.31 180 VAL A CA 1
ATOM 1437 C C . VAL A 1 180 ? 47.147 14.153 -72.317 1.00 96.31 180 VAL A C 1
ATOM 1439 O O . VAL A 1 180 ? 47.869 14.713 -73.139 1.00 96.31 180 VAL A O 1
ATOM 1442 N N . LYS A 1 181 ? 47.404 12.903 -71.908 1.00 95.94 181 LYS A N 1
ATOM 1443 C CA . LYS A 1 181 ? 48.549 12.119 -72.405 1.00 95.94 181 LYS A CA 1
ATOM 1444 C C . LYS A 1 181 ? 48.516 11.955 -73.927 1.00 95.94 181 LYS A C 1
ATOM 1446 O O . LYS A 1 181 ? 49.547 12.095 -74.582 1.00 95.94 181 LYS A O 1
ATOM 1451 N N . THR A 1 182 ? 47.346 11.665 -74.492 1.00 95.25 182 THR A N 1
ATOM 1452 C CA . THR A 1 182 ? 47.173 11.498 -75.944 1.00 95.25 182 THR A CA 1
ATOM 1453 C C . THR A 1 182 ? 47.383 12.818 -76.676 1.00 95.25 182 THR A C 1
ATOM 1455 O O . THR A 1 182 ? 48.080 12.849 -77.687 1.00 95.25 182 THR A O 1
ATOM 1458 N N . GLN A 1 183 ? 46.857 13.915 -76.131 1.00 95.56 183 GLN A N 1
ATOM 1459 C CA . GLN A 1 183 ? 47.047 15.255 -76.677 1.00 95.56 183 GLN A CA 1
ATOM 1460 C C . GLN A 1 183 ? 48.529 15.657 -76.684 1.00 95.56 183 GLN A C 1
ATOM 1462 O O . GLN A 1 183 ? 49.023 16.150 -77.696 1.00 95.56 183 GLN A O 1
ATOM 1467 N N . VAL A 1 184 ? 49.268 15.389 -75.601 1.00 95.50 184 VAL A N 1
ATOM 1468 C CA . VAL A 1 184 ? 50.721 15.629 -75.536 1.00 95.50 184 VAL A CA 1
ATOM 1469 C C . VAL A 1 184 ? 51.470 14.784 -76.571 1.00 95.50 184 VAL A C 1
ATOM 1471 O O . VAL A 1 184 ? 52.331 15.306 -77.276 1.00 95.50 184 VAL A O 1
ATOM 1474 N N . LEU A 1 185 ? 51.131 13.498 -76.721 1.00 95.12 185 LEU A N 1
ATOM 1475 C CA . LEU A 1 185 ? 51.737 12.634 -77.743 1.00 95.12 185 LEU A CA 1
ATOM 1476 C C . LEU A 1 185 ? 51.460 13.132 -79.169 1.00 95.12 185 LEU A C 1
ATOM 1478 O O . LEU A 1 185 ? 52.364 13.132 -80.002 1.00 95.12 185 LEU A O 1
ATOM 1482 N N . GLN A 1 186 ? 50.238 13.588 -79.450 1.00 93.81 186 GLN A N 1
ATOM 1483 C CA . GLN A 1 186 ? 49.888 14.195 -80.736 1.00 93.81 186 GLN A CA 1
ATOM 1484 C C . GLN A 1 186 ? 50.699 15.469 -81.002 1.00 93.81 186 GLN A C 1
ATOM 1486 O O . GLN A 1 186 ? 51.243 15.621 -82.094 1.00 93.81 186 GLN A O 1
ATOM 1491 N N . TRP A 1 187 ? 50.849 16.345 -80.003 1.00 95.62 187 TRP A N 1
ATOM 1492 C CA . TRP A 1 187 ? 51.715 17.525 -80.096 1.00 95.62 187 TRP A CA 1
ATOM 1493 C C . TRP A 1 187 ? 53.168 17.151 -80.405 1.00 95.62 187 TRP A C 1
ATOM 1495 O O . TRP A 1 187 ? 53.771 17.743 -81.298 1.00 95.62 187 TRP A O 1
ATOM 1505 N N . LEU A 1 188 ? 53.722 16.138 -79.729 1.00 94.62 188 LEU A N 1
ATOM 1506 C CA . LEU A 1 188 ? 55.080 15.650 -79.994 1.00 94.62 188 LEU A CA 1
ATOM 1507 C C . LEU A 1 188 ? 55.242 15.113 -81.425 1.00 94.62 188 LEU A C 1
ATOM 1509 O O . LEU A 1 188 ? 56.246 15.404 -82.083 1.00 94.62 188 LEU A O 1
ATOM 1513 N N . MET A 1 189 ? 54.256 14.369 -81.936 1.00 93.25 189 MET A N 1
ATOM 1514 C CA . MET A 1 189 ? 54.249 13.922 -83.335 1.00 93.25 189 MET A CA 1
ATOM 1515 C C . MET A 1 189 ? 54.199 15.109 -84.308 1.00 93.25 189 MET A C 1
ATOM 1517 O O . MET A 1 189 ? 54.936 15.125 -85.294 1.00 93.25 189 MET A O 1
ATOM 1521 N N . GLY A 1 190 ? 53.390 16.129 -84.011 1.00 93.12 190 GLY A N 1
ATOM 1522 C CA . GLY A 1 190 ? 53.310 17.352 -84.812 1.00 93.12 190 GLY A CA 1
ATOM 1523 C C . GLY A 1 190 ? 54.633 18.120 -84.853 1.00 93.12 190 GLY A C 1
ATOM 1524 O O . GLY A 1 190 ? 55.103 18.476 -85.932 1.00 93.12 190 GLY A O 1
ATOM 1525 N N . VAL A 1 191 ? 55.274 18.314 -83.695 1.00 93.94 191 VAL A N 1
ATOM 1526 C CA . VAL A 1 191 ? 56.569 19.007 -83.596 1.00 93.94 191 VAL A CA 1
ATOM 1527 C C . VAL A 1 191 ? 57.663 18.234 -84.329 1.00 93.94 191 VAL A C 1
ATOM 1529 O O . VAL A 1 191 ? 58.354 18.821 -85.154 1.00 93.94 191 VAL A O 1
ATOM 1532 N N . SER A 1 192 ? 57.800 16.925 -84.093 1.00 91.69 192 SER A N 1
ATOM 1533 C CA . SER A 1 192 ? 58.827 16.103 -84.759 1.00 91.69 192 SER A CA 1
ATOM 1534 C C . SER A 1 192 ? 58.659 16.066 -86.280 1.00 91.69 192 SER A C 1
ATOM 1536 O O . SER A 1 192 ? 59.638 16.247 -87.007 1.00 91.69 192 SER A O 1
ATOM 1538 N N . THR A 1 193 ? 57.425 15.915 -86.771 1.00 92.94 193 THR A N 1
ATOM 1539 C CA . THR A 1 193 ? 57.122 15.976 -88.210 1.00 92.94 193 THR A CA 1
ATOM 1540 C C . THR A 1 193 ? 57.433 17.360 -88.781 1.00 92.94 193 THR A C 1
ATOM 1542 O O . THR A 1 193 ? 58.033 17.464 -89.850 1.00 92.94 193 THR A O 1
ATOM 1545 N N . GLY A 1 194 ? 57.089 18.430 -88.057 1.00 92.94 194 GLY A N 1
ATOM 1546 C CA . GLY A 1 194 ? 57.403 19.805 -88.444 1.00 92.94 194 GLY A CA 1
ATOM 1547 C C . GLY A 1 194 ? 58.907 20.067 -88.533 1.00 92.94 194 GLY A C 1
ATOM 1548 O O . GLY A 1 194 ? 59.378 20.601 -89.534 1.00 92.94 194 GLY A O 1
ATOM 1549 N N . THR A 1 195 ? 59.685 19.636 -87.534 1.00 91.06 195 THR A N 1
ATOM 1550 C CA . THR A 1 195 ? 61.151 19.762 -87.554 1.00 91.06 195 THR A CA 1
ATOM 1551 C C . THR A 1 195 ? 61.759 18.984 -88.718 1.00 91.06 195 THR A C 1
ATOM 1553 O O . THR A 1 195 ? 62.604 19.525 -89.430 1.00 91.06 195 THR A O 1
ATOM 1556 N N . LEU A 1 196 ? 61.309 17.748 -88.961 1.00 91.56 196 LEU A N 1
ATOM 1557 C CA . LEU A 1 196 ? 61.780 16.947 -90.091 1.00 91.56 196 LEU A CA 1
ATOM 1558 C C . LEU A 1 196 ? 61.462 17.620 -91.436 1.00 91.56 196 LEU A C 1
ATOM 1560 O O . LEU A 1 196 ? 62.325 17.676 -92.309 1.00 91.56 196 LEU A O 1
ATOM 1564 N N . ALA A 1 197 ? 60.263 18.186 -91.594 1.00 92.25 197 ALA A N 1
ATOM 1565 C CA . ALA A 1 197 ? 59.879 18.920 -92.798 1.00 92.25 197 ALA A CA 1
ATOM 1566 C C . ALA A 1 197 ? 60.752 20.165 -93.029 1.00 92.25 197 ALA A C 1
ATOM 1568 O O . ALA A 1 197 ? 61.187 20.405 -94.155 1.00 92.25 197 ALA A O 1
ATOM 1569 N N . VAL A 1 198 ? 61.060 20.927 -91.972 1.00 91.94 198 VAL A N 1
ATOM 1570 C CA . VAL A 1 198 ? 61.960 22.090 -92.057 1.00 91.94 198 VAL A CA 1
ATOM 1571 C C . VAL A 1 198 ? 63.377 21.664 -92.448 1.00 91.94 198 VAL A C 1
ATOM 1573 O O . VAL A 1 198 ? 63.965 22.279 -93.336 1.00 91.94 198 VAL A O 1
ATOM 1576 N N . LEU A 1 199 ? 63.912 20.592 -91.851 1.00 90.06 199 LEU A N 1
ATOM 1577 C CA . LEU A 1 199 ? 65.229 20.052 -92.212 1.00 90.06 199 LEU A CA 1
ATOM 1578 C C . LEU A 1 199 ? 65.292 19.644 -93.690 1.00 90.06 199 LEU A C 1
ATOM 1580 O O . LEU A 1 199 ? 66.243 20.003 -94.384 1.00 90.06 199 LEU A O 1
ATOM 1584 N N . LEU A 1 200 ? 64.267 18.945 -94.190 1.00 89.25 200 LEU A N 1
ATOM 1585 C CA . LEU A 1 200 ? 64.172 18.564 -95.603 1.00 89.25 200 LEU A CA 1
ATOM 1586 C C . LEU A 1 200 ? 64.060 19.787 -96.528 1.00 89.25 200 LEU A C 1
ATOM 1588 O O . LEU A 1 200 ? 64.698 19.818 -97.580 1.00 89.25 200 LEU A O 1
ATOM 1592 N N . ALA A 1 201 ? 63.285 20.803 -96.142 1.00 90.69 201 ALA A N 1
ATOM 1593 C CA . ALA A 1 201 ? 63.130 22.030 -96.920 1.00 90.69 201 ALA A CA 1
ATOM 1594 C C . ALA A 1 201 ? 64.446 22.818 -97.030 1.00 90.69 201 ALA A C 1
ATOM 1596 O O . ALA A 1 201 ? 64.808 23.256 -98.121 1.00 90.69 201 ALA A O 1
ATOM 1597 N N . VAL A 1 202 ? 65.191 22.952 -95.928 1.00 91.12 202 VAL A N 1
ATOM 1598 C CA . VAL A 1 202 ? 66.504 23.617 -95.920 1.00 91.12 202 VAL A CA 1
ATOM 1599 C C . VAL A 1 202 ? 67.535 22.810 -96.710 1.00 91.12 202 VAL A C 1
ATOM 1601 O O . VAL A 1 202 ? 68.267 23.389 -97.509 1.00 91.12 202 VAL A O 1
ATOM 1604 N N . GLY A 1 203 ? 67.562 21.482 -96.559 1.00 88.06 203 GLY A N 1
ATOM 1605 C CA . GLY A 1 203 ? 68.437 20.613 -97.352 1.00 88.06 203 GLY A CA 1
ATOM 1606 C C . GLY A 1 203 ? 68.199 20.753 -98.859 1.00 88.06 203 GLY A C 1
ATOM 1607 O O . GLY A 1 203 ? 69.156 20.817 -99.621 1.00 88.06 203 GLY A O 1
ATOM 1608 N N . ARG A 1 204 ? 66.935 20.894 -99.282 1.00 87.75 204 ARG A N 1
ATOM 1609 C CA . ARG A 1 204 ? 66.567 21.166 -100.682 1.00 87.75 204 ARG A CA 1
ATOM 1610 C C . ARG A 1 204 ? 66.931 22.578 -101.159 1.00 87.75 204 ARG A C 1
ATOM 1612 O O . ARG A 1 204 ? 67.047 22.785 -102.356 1.00 87.75 204 ARG A O 1
ATOM 1619 N N . PHE A 1 205 ? 67.054 23.556 -100.265 1.00 86.06 205 PHE A N 1
ATOM 1620 C CA . PHE A 1 205 ? 67.490 24.909 -100.629 1.00 86.06 205 PHE A CA 1
ATOM 1621 C C . PHE A 1 205 ? 69.020 25.017 -100.747 1.00 86.06 205 PHE A C 1
ATOM 1623 O O . PHE A 1 205 ? 69.518 25.879 -101.465 1.00 86.06 205 PHE A O 1
ATOM 1630 N N . LEU A 1 206 ? 69.762 24.160 -100.034 1.00 77.81 206 LEU A N 1
ATOM 1631 C CA . LEU A 1 206 ? 71.229 24.168 -99.988 1.00 77.81 206 LEU A CA 1
ATOM 1632 C C . LEU A 1 206 ? 71.915 23.263 -101.031 1.00 77.81 206 LEU A C 1
ATOM 1634 O O . LEU A 1 206 ? 73.114 23.438 -101.245 1.00 77.81 206 LEU A O 1
ATOM 1638 N N . TYR A 1 207 ? 71.197 22.321 -101.653 1.00 65.12 207 TYR A N 1
ATOM 1639 C CA . TYR A 1 207 ? 71.677 21.458 -102.746 1.00 65.12 207 TYR A CA 1
ATOM 1640 C C . TYR A 1 207 ? 70.902 21.738 -104.033 1.00 65.12 207 TYR A C 1
ATOM 1642 O O . TYR A 1 207 ? 71.555 22.014 -105.062 1.00 65.12 207 TYR A O 1
#

pLDDT: mean 85.54, std 17.12, range [35.94, 98.56]

Organism: NCBI:txid273372